Protein AF-A0A7V3GSY6-F1 (afdb_monomer)

pLDDT: mean 93.5, std 8.83, range [27.16, 98.56]

Solvent-accessible surface area (backbone atoms only — not comparable to full-atom values): 16996 Å² total; per-residue (Å²): 140,89,82,83,78,54,96,84,63,78,72,45,65,52,69,49,66,47,76,59,86,98,41,80,46,76,48,73,52,71,30,71,40,87,76,44,38,68,70,45,49,62,54,52,39,52,60,55,63,78,46,86,52,38,80,38,76,49,22,81,85,45,56,47,62,50,50,44,50,53,26,54,80,64,77,36,78,59,61,80,59,68,55,61,50,47,48,43,63,62,47,41,57,39,43,24,88,73,60,70,57,74,49,69,72,54,42,34,45,75,72,66,71,46,79,82,61,95,60,58,62,65,74,86,49,45,64,60,52,50,56,31,38,50,72,71,74,40,56,71,70,59,49,51,25,48,50,48,39,52,47,52,60,47,62,54,45,57,60,52,50,47,54,53,50,33,38,75,69,64,75,38,86,67,59,72,78,31,25,52,34,46,13,51,52,27,47,75,69,66,39,53,69,61,12,50,53,25,36,54,57,24,67,78,41,96,55,63,69,70,57,42,45,49,47,37,52,54,46,21,51,50,31,43,74,70,68,40,47,72,66,16,44,54,34,27,53,52,39,37,66,76,36,62,82,50,41,63,34,26,54,50,44,16,49,42,25,46,73,72,72,61,37,55,66,61,15,43,50,29,36,55,51,30,42,63,40,41,70,72,48,85,54,66,68,64,28,52,57,51,41,54,57,38,51,55,49,43,58,56,55,75,74,106

Sequence (304 aa):
SGLAGGAGTIVFLTGVGVFEGDSYVVRQYFARNPAEERAYLPDLARFLLEREGLVTFNGRSFDWPLLRTRFILTGVAPPDPEPHLDLLIPARRLWRPRLGACNFGNLEQRILDHQRSGLDIPSWLIPSLWFRFARGEGSVREMEAVLYHNQEDIVSMAPLAHVLAATLAGVHDPHPHDWLALARIYARAGQLDRAESAYRRALDHPLPPALRAQAMRELAALLKRADRRDEAAVWWQALAKLLPADIEALVELAKYYEWHVKDVEKARAMTGEAIRRAQAWRNPVERTRALEALEHRLARLRRK

Radius of gyration: 27.74 Å; Cα contacts (8 Å, |Δi|>4): 345; chains: 1; bounding box: 69×37×70 Å

Nearest PDB structures (foldseek):
  2dba-assembly1_A  TM=6.580E-01  e=5.233E-03  Homo sapiens
  6voa-assembly1_F  TM=5.168E-01  e=1.223E-02  Bos taurus
  7qds-assembly1_B  TM=3.977E-01  e=6.994E-02  Homo sapiens
  3u4t-assembly2_B  TM=3.523E-01  e=6.994E-02  Cytophaga hutchinsonii ATCC 33406
  7qdz-assembly1_B  TM=3.944E-01  e=1.046E-01  Homo sapiens

Secondary structure (DSSP, 8-state):
--SSSSTT----EEEEEEEETTEEEEEEEE-SSGGGHHHHHHHHHHHHHTSS-EEESSTTTTHHHHHHHHHHHTTPPPPP--SEEESHHHHHHHHHHHHS---HHHHHHHHS-----TT---TTTHHHHHHHHHTT-S-HHHHHHHHHHHHHHHHHHHHHHHHHHHHHHTSSPPPGGGHHHHHHHHHHTT-HHHHHHHHHHHHHS---HHHHHHHHHHHHHHHHHTT-HHHHHHHHHHHHHH-TT--HHHHHHHHHIIIII--HHHHHHHHHHHHHHHHT-S-HHHHHHHHHHHHHHHHHHTT-

Foldseek 3Di:
DPPADDLPDADQWDWAWDDDDPDIDIDIRGHLARVCSLVCLQVVQVVQQVDPAEEEACCVPHVVSVSCSSCVVSVHHHDDRPPYHHLNVLCCLQPCQPQVDDDPVSCCCPPVVDDQDPLEDDPVCLVVQSVCSNVVNHDPSSVVSSVSNNVCNNVSRVVSVVSSVCCLVVVDDDDLCRLLSSLVVCVVVVVLVSNLVSLVSNLVDDDDLVSNLVSLVVNLVSCVVVVVNVVSLVSLVVSCVSDVLDLVSLCSNLCCCVPPVVNLVSSLVSLVSSLVSLVPDPDPVSSVVSNVVSVVVNVVSVVD

Mean predicted aligned error: 5.37 Å

Structure (mmCIF, N/CA/C/O backbone):
data_AF-A0A7V3GSY6-F1
#
_entry.id   AF-A0A7V3GSY6-F1
#
loop_
_atom_site.group_PDB
_atom_site.id
_atom_site.type_symbol
_atom_site.label_atom_id
_atom_site.label_alt_id
_atom_site.label_comp_id
_atom_site.label_asym_id
_atom_site.label_entity_id
_atom_site.label_seq_id
_atom_site.pdbx_PDB_ins_code
_atom_site.Cartn_x
_atom_site.Cartn_y
_atom_site.Cartn_z
_atom_site.occupancy
_atom_site.B_iso_or_equiv
_atom_site.auth_seq_id
_atom_site.auth_comp_id
_atom_site.auth_asym_id
_atom_site.auth_atom_id
_atom_site.pdbx_PDB_model_num
ATOM 1 N N . SER A 1 1 ? 17.382 14.411 -3.059 1.00 40.31 1 SER A N 1
ATOM 2 C CA . SER A 1 1 ? 17.166 14.031 -4.471 1.00 40.31 1 SER A CA 1
ATOM 3 C C . SER A 1 1 ? 16.621 15.233 -5.233 1.00 40.31 1 SER A C 1
ATOM 5 O O . SER A 1 1 ? 15.416 15.404 -5.316 1.00 40.31 1 SER A O 1
ATOM 7 N N . GLY A 1 2 ? 17.502 16.119 -5.708 1.00 27.16 2 GLY A N 1
ATOM 8 C CA . GLY A 1 2 ? 17.124 17.370 -6.392 1.00 27.16 2 GLY A CA 1
ATOM 9 C C . GLY A 1 2 ? 17.766 17.541 -7.773 1.00 27.16 2 GLY A C 1
ATOM 10 O O . GLY A 1 2 ? 17.823 18.653 -8.274 1.00 27.16 2 GLY A O 1
ATOM 11 N N . LEU A 1 3 ? 18.288 16.460 -8.363 1.00 35.91 3 LEU A N 1
ATOM 12 C CA . LEU A 1 3 ? 19.012 16.483 -9.645 1.00 35.91 3 LEU A CA 1
ATOM 13 C C . LEU A 1 3 ? 18.311 15.702 -10.771 1.00 35.91 3 LEU A C 1
ATOM 15 O O . LEU A 1 3 ? 18.802 15.685 -11.893 1.00 35.91 3 LEU A O 1
ATOM 19 N N . ALA A 1 4 ? 17.164 15.074 -10.500 1.00 44.22 4 ALA A N 1
ATOM 20 C CA . ALA A 1 4 ? 16.371 14.373 -11.508 1.00 44.22 4 ALA A CA 1
ATOM 21 C C . ALA A 1 4 ? 15.101 15.189 -11.774 1.00 44.22 4 ALA A C 1
ATOM 23 O O . ALA A 1 4 ? 14.240 15.256 -10.900 1.00 44.22 4 ALA A O 1
ATOM 24 N N . GLY A 1 5 ? 15.004 15.851 -12.931 1.00 42.62 5 GLY A N 1
ATOM 25 C CA . GLY A 1 5 ? 13.779 16.563 -13.327 1.00 42.62 5 GLY A CA 1
ATOM 26 C C . GLY A 1 5 ? 13.962 17.922 -14.006 1.00 42.62 5 GLY A C 1
ATOM 27 O O . GLY A 1 5 ? 12.970 18.564 -14.332 1.00 42.62 5 GLY A O 1
ATOM 28 N N . GLY A 1 6 ? 15.195 18.385 -14.232 1.00 47.28 6 GLY A N 1
ATOM 29 C CA . GLY A 1 6 ? 15.430 19.580 -15.048 1.00 47.28 6 GLY A CA 1
ATOM 30 C C . GLY A 1 6 ? 15.286 19.291 -16.547 1.00 47.28 6 GLY A C 1
ATOM 31 O O . GLY A 1 6 ? 15.427 18.150 -16.979 1.00 47.28 6 GLY A O 1
ATOM 32 N N . ALA A 1 7 ? 15.105 20.333 -17.368 1.00 50.50 7 ALA A N 1
ATOM 33 C CA . ALA A 1 7 ? 15.046 20.231 -18.837 1.00 50.50 7 ALA A CA 1
ATOM 34 C C . ALA A 1 7 ? 16.288 19.560 -19.483 1.00 50.50 7 ALA A C 1
ATOM 36 O O . ALA A 1 7 ? 16.233 19.135 -20.637 1.00 50.50 7 ALA A O 1
ATOM 37 N N . GLY A 1 8 ? 17.392 19.438 -18.733 1.00 62.34 8 GLY A N 1
ATOM 38 C CA . GLY A 1 8 ? 18.618 18.736 -19.125 1.00 62.34 8 GLY A CA 1
ATOM 39 C C . GLY A 1 8 ? 18.688 17.247 -18.751 1.00 62.34 8 GLY A C 1
ATOM 40 O O . GLY A 1 8 ? 19.691 16.611 -19.060 1.00 62.34 8 GLY A O 1
ATOM 41 N N . THR A 1 9 ? 17.678 16.671 -18.085 1.00 79.50 9 THR A N 1
ATOM 42 C CA . THR A 1 9 ? 17.635 15.224 -17.815 1.00 79.50 9 THR A CA 1
ATOM 43 C C . THR A 1 9 ? 17.283 14.468 -19.100 1.00 79.50 9 THR A C 1
ATOM 45 O O . THR A 1 9 ? 16.285 14.779 -19.753 1.00 79.50 9 THR A O 1
ATOM 48 N N . ILE A 1 10 ? 18.109 13.479 -19.447 1.00 85.81 10 ILE A N 1
ATOM 49 C CA . ILE A 1 10 ? 17.928 12.600 -20.604 1.00 85.81 10 ILE A CA 1
ATOM 50 C C . ILE A 1 10 ? 17.395 11.231 -20.181 1.00 85.81 10 ILE A C 1
ATOM 52 O O . ILE A 1 10 ? 17.788 10.712 -19.135 1.00 85.81 10 ILE A O 1
ATOM 56 N N . VAL A 1 11 ? 16.550 10.632 -21.018 1.00 92.00 11 VAL A N 1
ATOM 57 C CA . VAL A 1 11 ? 16.170 9.223 -20.921 1.00 92.00 11 VAL A CA 1
ATOM 58 C C . VAL A 1 11 ? 17.024 8.434 -21.910 1.00 92.00 11 VAL A C 1
ATOM 60 O O . VAL A 1 11 ? 16.773 8.417 -23.112 1.00 92.00 11 VAL A O 1
ATOM 63 N N . PHE A 1 12 ? 18.086 7.801 -21.422 1.00 93.69 12 PHE A N 1
ATOM 64 C CA . PHE A 1 12 ? 18.985 7.020 -22.278 1.00 93.69 12 PHE A CA 1
ATOM 65 C C . PHE A 1 12 ? 18.564 5.555 -22.429 1.00 93.69 12 PHE A C 1
ATOM 67 O O . PHE A 1 12 ? 19.059 4.868 -23.316 1.00 93.69 12 PHE A O 1
ATOM 74 N N . LEU A 1 13 ? 17.679 5.069 -21.562 1.00 96.19 13 LEU A N 1
ATOM 75 C CA . LEU A 1 13 ? 17.147 3.717 -21.607 1.00 96.19 13 LEU A CA 1
ATOM 76 C C . LEU A 1 13 ? 15.680 3.762 -21.200 1.00 96.19 13 LEU A C 1
ATOM 78 O O . LEU A 1 13 ? 15.361 4.168 -20.085 1.00 96.19 13 LEU A O 1
ATOM 82 N N . THR A 1 14 ? 14.803 3.336 -22.102 1.00 96.75 14 THR A N 1
ATOM 83 C CA . THR A 1 14 ? 13.408 3.036 -21.780 1.00 96.75 14 THR A CA 1
ATOM 84 C C . THR A 1 14 ? 13.157 1.586 -22.119 1.00 96.75 14 THR A C 1
ATOM 86 O O . THR A 1 14 ? 13.329 1.197 -23.270 1.00 96.75 14 THR A O 1
ATOM 89 N N . GLY A 1 15 ? 12.733 0.790 -21.149 1.00 97.06 15 GLY A N 1
ATOM 90 C CA . GLY A 1 15 ? 12.284 -0.563 -21.428 1.00 97.06 15 GLY A CA 1
ATOM 91 C C . GLY A 1 15 ? 10.784 -0.704 -21.207 1.00 97.06 15 GLY A C 1
ATOM 92 O O . GLY A 1 15 ? 10.216 -0.080 -20.311 1.00 97.06 15 GLY A O 1
ATOM 93 N N . VAL A 1 16 ? 10.149 -1.515 -22.043 1.00 97.19 16 VAL A N 1
ATOM 94 C CA . VAL A 1 16 ? 8.723 -1.844 -21.983 1.00 97.19 16 VAL A CA 1
ATOM 95 C C . VAL A 1 16 ? 8.546 -3.351 -22.098 1.00 97.19 16 VAL A C 1
ATOM 97 O O . VAL A 1 16 ? 9.307 -4.013 -22.801 1.00 97.19 16 VAL A O 1
ATOM 100 N N . GLY A 1 17 ? 7.547 -3.890 -21.406 1.00 96.88 17 GLY A N 1
ATOM 101 C CA . GLY A 1 17 ? 7.175 -5.299 -21.471 1.00 96.88 17 GLY A CA 1
ATOM 102 C C . GLY A 1 17 ? 5.743 -5.453 -21.966 1.00 96.88 17 GLY A C 1
ATOM 103 O O . GLY A 1 17 ? 4.875 -4.663 -21.593 1.00 96.88 17 GLY A O 1
ATOM 104 N N . VAL A 1 18 ? 5.497 -6.442 -22.820 1.00 96.44 18 VAL A N 1
ATOM 105 C CA . VAL A 1 18 ? 4.170 -6.731 -23.375 1.00 96.44 18 VAL A CA 1
ATOM 106 C C . VAL A 1 18 ? 3.994 -8.230 -23.582 1.00 96.44 18 VAL A C 1
ATOM 108 O O . VAL A 1 18 ? 4.947 -8.935 -23.903 1.00 96.44 18 VAL A O 1
ATOM 111 N N . PHE A 1 19 ? 2.773 -8.722 -23.397 1.00 94.50 19 PHE A N 1
ATOM 112 C CA . PHE A 1 19 ? 2.416 -10.077 -23.802 1.00 94.50 19 PHE A CA 1
ATOM 113 C C . PHE A 1 19 ? 2.091 -10.093 -25.300 1.00 94.50 19 PHE A C 1
ATOM 115 O O . PHE A 1 19 ? 1.172 -9.408 -25.745 1.00 94.50 19 PHE A O 1
ATOM 122 N N . GLU A 1 20 ? 2.847 -10.872 -26.068 1.00 93.62 20 GLU A N 1
ATOM 123 C CA . GLU A 1 20 ? 2.620 -11.138 -27.489 1.00 93.62 20 GLU A CA 1
ATOM 124 C C . GLU A 1 20 ? 2.359 -12.645 -27.648 1.00 93.62 20 GLU A C 1
ATOM 126 O O . GLU A 1 20 ? 3.276 -13.466 -27.580 1.00 93.62 20 GLU A O 1
ATOM 131 N N . GLY A 1 21 ? 1.083 -13.022 -27.801 1.00 91.38 21 GLY A N 1
ATOM 132 C CA . GLY A 1 21 ? 0.664 -14.427 -27.746 1.00 91.38 21 GLY A CA 1
ATOM 133 C C . GLY A 1 21 ? 0.996 -15.052 -26.388 1.00 91.38 21 GLY A C 1
ATOM 134 O O . GLY A 1 21 ? 0.644 -14.497 -25.349 1.00 91.38 21 GLY A O 1
ATOM 135 N N . ASP A 1 22 ? 1.717 -16.174 -26.405 1.00 93.38 22 ASP A N 1
ATOM 136 C CA . ASP A 1 22 ? 2.129 -16.907 -25.197 1.00 93.38 22 ASP A CA 1
ATOM 137 C C . ASP A 1 22 ? 3.484 -16.438 -24.627 1.00 93.38 22 ASP A C 1
ATOM 139 O O . ASP A 1 22 ? 4.023 -17.050 -23.705 1.00 93.38 22 ASP A O 1
ATOM 143 N N . SER A 1 23 ? 4.076 -15.376 -25.184 1.00 95.00 23 SER A N 1
ATOM 144 C CA . SER A 1 23 ? 5.394 -14.869 -24.781 1.00 95.00 23 SER A CA 1
ATOM 145 C C . SER A 1 23 ? 5.310 -13.486 -24.146 1.00 95.00 23 SER A C 1
ATOM 147 O O . SER A 1 23 ? 4.548 -12.627 -24.584 1.00 95.00 23 SER A O 1
ATOM 149 N N . TYR A 1 24 ? 6.145 -13.244 -23.133 1.00 95.94 24 TYR A N 1
ATOM 150 C CA . TYR A 1 24 ? 6.376 -11.904 -22.597 1.00 95.94 24 TYR A CA 1
ATOM 151 C C . TYR A 1 24 ? 7.617 -11.300 -23.257 1.00 95.94 24 TYR A C 1
ATOM 153 O O . TYR A 1 24 ? 8.733 -11.787 -23.070 1.00 95.94 24 TYR A O 1
ATOM 161 N N . VAL A 1 25 ? 7.416 -10.253 -24.051 1.00 96.75 25 VAL A N 1
ATOM 162 C CA . VAL A 1 25 ? 8.456 -9.599 -24.846 1.00 96.75 25 VAL A CA 1
ATOM 163 C C . VAL A 1 25 ? 8.885 -8.314 -24.156 1.00 96.75 25 VAL A C 1
ATOM 165 O O . VAL A 1 25 ? 8.073 -7.418 -23.923 1.00 96.75 25 VAL A O 1
ATOM 168 N N . VAL A 1 26 ? 10.182 -8.208 -23.865 1.00 97.88 26 VAL A N 1
ATOM 169 C CA . VAL A 1 26 ? 10.807 -6.977 -23.371 1.00 97.88 26 VAL A CA 1
ATOM 170 C C . VAL A 1 26 ? 11.473 -6.255 -24.538 1.00 97.88 26 VAL A C 1
ATOM 172 O O . VAL A 1 26 ? 12.299 -6.830 -25.244 1.00 97.88 26 VAL A O 1
ATOM 175 N N . ARG A 1 27 ? 11.130 -4.981 -24.736 1.00 97.00 27 ARG A N 1
ATOM 176 C CA . ARG A 1 27 ? 11.768 -4.095 -25.717 1.00 97.00 27 ARG A CA 1
ATOM 177 C C . ARG A 1 27 ? 12.521 -3.002 -24.978 1.00 97.00 27 ARG A C 1
ATOM 179 O O . ARG A 1 27 ? 11.931 -2.309 -24.154 1.00 97.00 27 ARG A O 1
ATOM 186 N N . GLN A 1 28 ? 13.804 -2.839 -25.282 1.00 97.38 28 GLN A N 1
ATOM 187 C CA . GLN A 1 28 ? 14.669 -1.839 -24.659 1.00 97.38 28 GLN A CA 1
ATOM 188 C C . GLN A 1 28 ? 15.131 -0.823 -25.701 1.00 97.38 28 GLN A C 1
ATOM 190 O O . GLN A 1 28 ? 15.885 -1.141 -26.618 1.00 97.38 28 GLN A O 1
ATOM 195 N N . TYR A 1 29 ? 14.681 0.415 -25.545 1.00 96.50 29 TYR A N 1
ATOM 196 C CA . TYR A 1 29 ? 15.104 1.559 -26.337 1.00 96.50 29 TYR A CA 1
ATOM 197 C C . TYR A 1 29 ? 16.314 2.202 -25.668 1.00 96.50 29 TYR A C 1
ATOM 199 O O . TYR A 1 29 ? 16.177 2.901 -24.663 1.00 96.50 29 TYR A O 1
ATOM 207 N N . PHE A 1 30 ? 17.500 1.934 -26.211 1.00 95.50 30 PHE A N 1
ATOM 208 C CA . PHE A 1 30 ? 18.771 2.397 -25.666 1.00 95.50 30 PHE A CA 1
ATOM 209 C C . PHE A 1 30 ? 19.418 3.444 -26.578 1.00 95.50 30 PHE A C 1
ATOM 211 O O . PHE A 1 30 ? 19.690 3.179 -27.747 1.00 95.50 30 PHE A O 1
ATOM 218 N N . ALA A 1 31 ? 19.697 4.624 -26.031 1.00 93.69 31 ALA A N 1
ATOM 219 C CA . ALA A 1 31 ? 20.458 5.679 -26.684 1.00 93.69 31 ALA A CA 1
ATOM 220 C C . ALA A 1 31 ? 21.921 5.620 -26.230 1.00 93.69 31 ALA A C 1
ATOM 222 O O . ALA A 1 31 ? 22.232 5.770 -25.047 1.00 93.69 31 ALA A O 1
ATOM 223 N N . ARG A 1 32 ? 22.845 5.451 -27.177 1.00 91.56 32 ARG A N 1
ATOM 224 C CA . ARG A 1 32 ? 24.290 5.353 -26.898 1.00 91.56 32 ARG A CA 1
ATOM 225 C C . ARG A 1 32 ? 24.916 6.710 -26.598 1.00 91.56 32 ARG A C 1
ATOM 227 O O . ARG A 1 32 ? 25.970 6.790 -25.978 1.00 91.56 32 ARG A O 1
ATOM 234 N N . ASN A 1 33 ? 24.272 7.778 -27.053 1.00 89.81 33 ASN A N 1
ATOM 235 C CA . ASN A 1 33 ? 24.656 9.159 -26.807 1.00 89.81 33 ASN A CA 1
ATOM 236 C C . ASN A 1 33 ? 23.400 10.046 -26.733 1.00 89.81 33 ASN A C 1
ATOM 238 O O . ASN A 1 33 ? 22.323 9.618 -27.160 1.00 89.81 33 ASN A O 1
ATOM 242 N N . PRO A 1 34 ? 23.516 11.293 -26.237 1.00 87.19 34 PRO A N 1
ATOM 243 C CA . PRO A 1 34 ? 22.355 12.150 -26.058 1.00 87.19 34 PRO A CA 1
ATOM 244 C C . PRO A 1 34 ? 21.512 12.452 -27.301 1.00 87.19 34 PRO A C 1
ATOM 246 O O . PRO A 1 34 ? 20.318 12.717 -27.177 1.00 87.19 34 PRO A O 1
ATOM 249 N N . ALA A 1 35 ? 22.108 12.431 -28.494 1.00 86.56 35 ALA A N 1
ATOM 250 C CA . ALA A 1 35 ? 21.396 12.756 -29.726 1.00 86.56 35 ALA A CA 1
ATOM 251 C C . ALA A 1 35 ? 20.445 11.632 -30.172 1.00 86.56 35 ALA A C 1
ATOM 253 O O . ALA A 1 35 ? 19.450 11.904 -30.844 1.00 86.56 35 ALA A O 1
ATOM 254 N N . GLU A 1 36 ? 20.718 10.387 -29.771 1.00 90.19 36 GLU A N 1
ATOM 255 C CA . GLU A 1 36 ? 19.940 9.207 -30.172 1.00 90.19 36 GLU A CA 1
ATOM 256 C C . GLU A 1 36 ? 18.582 9.093 -29.468 1.00 90.19 36 GLU A C 1
ATOM 258 O O . GLU A 1 36 ? 17.711 8.374 -29.949 1.00 90.19 36 GLU A O 1
ATOM 263 N N . GLU A 1 37 ? 18.342 9.836 -28.384 1.00 87.06 37 GLU A N 1
ATOM 264 C CA . GLU A 1 37 ? 17.034 9.846 -27.713 1.00 87.06 37 GLU A CA 1
ATOM 265 C C . GLU A 1 37 ? 15.908 10.272 -28.674 1.00 87.06 37 GLU A C 1
ATOM 267 O O . GLU A 1 37 ? 14.833 9.676 -28.702 1.00 87.06 37 GLU A O 1
ATOM 272 N N . ARG A 1 38 ? 16.184 11.247 -29.551 1.00 87.25 38 ARG A N 1
ATOM 273 C CA . ARG A 1 38 ? 15.235 11.705 -30.580 1.00 87.25 38 ARG A CA 1
ATOM 274 C C . ARG A 1 38 ? 14.867 10.621 -31.590 1.00 87.25 38 ARG A C 1
ATOM 276 O O . ARG A 1 38 ? 13.817 10.727 -32.216 1.00 87.25 38 ARG A O 1
ATOM 283 N N . ALA A 1 39 ? 15.722 9.614 -31.769 1.00 88.88 39 ALA A N 1
ATOM 284 C CA . ALA A 1 39 ? 15.506 8.569 -32.758 1.00 88.88 39 ALA A CA 1
ATOM 285 C C . ALA A 1 39 ? 14.463 7.544 -32.292 1.00 88.88 39 ALA A C 1
ATOM 287 O O . ALA A 1 39 ? 13.665 7.090 -33.107 1.00 88.88 39 ALA A O 1
ATOM 288 N N . TYR A 1 40 ? 14.440 7.199 -30.999 1.00 92.94 40 TYR A N 1
ATOM 289 C CA . TYR A 1 40 ? 13.569 6.128 -30.508 1.00 92.94 40 TYR A CA 1
ATOM 290 C C . TYR A 1 40 ? 12.224 6.618 -29.955 1.00 92.94 40 TYR A C 1
ATOM 292 O O . TYR A 1 40 ? 11.262 5.853 -29.940 1.00 92.94 40 TYR A O 1
ATOM 300 N N . LEU A 1 41 ? 12.114 7.877 -29.510 1.00 93.81 41 LEU A N 1
ATOM 301 C CA . LEU A 1 41 ? 10.872 8.395 -28.918 1.00 93.81 41 LEU A CA 1
ATOM 302 C C . LEU A 1 41 ? 9.644 8.302 -29.848 1.00 93.81 41 LEU A C 1
ATOM 304 O O . LEU A 1 41 ? 8.583 7.923 -29.353 1.00 93.81 41 LEU A O 1
ATOM 308 N N . PRO A 1 42 ? 9.729 8.573 -31.168 1.00 94.38 42 PRO A N 1
ATOM 309 C CA . PRO A 1 42 ? 8.589 8.365 -32.063 1.00 94.38 42 PRO A CA 1
ATOM 310 C C . PRO A 1 42 ? 8.111 6.907 -32.104 1.00 94.38 42 PRO A C 1
ATOM 312 O O . PRO A 1 42 ? 6.909 6.655 -32.189 1.00 94.38 42 PRO A O 1
ATOM 315 N N . ASP A 1 43 ? 9.040 5.951 -32.030 1.00 95.00 43 ASP A N 1
ATOM 316 C CA . ASP A 1 43 ? 8.714 4.525 -32.035 1.00 95.00 43 ASP A CA 1
ATOM 317 C C . ASP A 1 43 ? 8.106 4.078 -30.702 1.00 95.00 43 ASP A C 1
ATOM 319 O O . ASP A 1 43 ? 7.059 3.436 -30.689 1.00 95.00 43 ASP A O 1
ATOM 323 N N . LEU A 1 44 ? 8.674 4.531 -29.579 1.00 96.19 44 LEU A N 1
ATOM 324 C CA . LEU A 1 44 ? 8.096 4.317 -28.252 1.00 96.19 44 LEU A CA 1
ATOM 325 C C . LEU A 1 44 ? 6.674 4.893 -28.154 1.00 96.19 44 LEU A C 1
ATOM 327 O O . LEU A 1 44 ? 5.784 4.233 -27.626 1.00 96.19 44 LEU A O 1
ATOM 331 N N . ALA A 1 45 ? 6.439 6.105 -28.665 1.00 95.75 45 ALA A N 1
ATOM 332 C CA . ALA A 1 45 ? 5.112 6.717 -28.644 1.00 95.75 45 ALA A CA 1
ATOM 333 C C . ALA A 1 45 ? 4.095 5.892 -29.445 1.00 95.75 45 ALA A C 1
ATOM 335 O O . ALA A 1 45 ? 3.003 5.628 -28.945 1.00 95.75 45 ALA A O 1
ATOM 336 N N . ARG A 1 46 ? 4.466 5.426 -30.647 1.00 95.12 46 ARG A N 1
ATOM 337 C CA . ARG A 1 46 ? 3.625 4.522 -31.447 1.00 95.12 46 ARG A CA 1
ATOM 338 C C . ARG A 1 46 ? 3.352 3.220 -30.702 1.00 95.12 46 ARG A C 1
ATOM 340 O O . ARG A 1 46 ? 2.200 2.818 -30.600 1.00 95.12 46 ARG A O 1
ATOM 347 N N . PHE A 1 47 ? 4.392 2.612 -30.134 1.00 95.62 47 PHE A N 1
ATOM 348 C CA . PHE A 1 47 ? 4.265 1.382 -29.362 1.00 95.62 47 PHE A CA 1
ATOM 349 C C . PHE A 1 47 ? 3.262 1.532 -28.217 1.00 95.62 47 PHE A C 1
ATOM 351 O O . PHE A 1 47 ? 2.466 0.625 -28.014 1.00 95.62 47 PHE A O 1
ATOM 358 N N . LEU A 1 48 ? 3.289 2.651 -27.484 1.00 95.69 48 LEU A N 1
ATOM 359 C CA . LEU A 1 48 ? 2.374 2.913 -26.369 1.00 95.69 48 LEU A CA 1
ATOM 360 C C . LEU A 1 48 ? 0.934 3.192 -26.833 1.00 95.69 48 LEU A C 1
ATOM 362 O O . LEU A 1 48 ? 0.004 2.737 -26.177 1.00 95.69 48 LEU A O 1
ATOM 366 N N . LEU A 1 49 ? 0.742 3.892 -27.959 1.00 94.44 49 LEU A N 1
ATOM 367 C CA . LEU A 1 49 ? -0.590 4.190 -28.519 1.00 94.44 49 LEU A CA 1
ATOM 368 C C . LEU A 1 49 ? -1.371 2.938 -28.939 1.00 94.44 49 LEU A C 1
ATOM 370 O O . LEU A 1 49 ? -2.596 2.958 -28.977 1.00 94.44 49 LEU A O 1
ATOM 374 N N . GLU A 1 50 ? -0.674 1.855 -29.270 1.00 93.62 50 GLU A N 1
ATOM 375 C CA . GLU A 1 50 ? -1.281 0.581 -29.665 1.00 93.62 50 GLU A CA 1
ATOM 376 C C . GLU A 1 50 ? -1.657 -0.311 -28.466 1.00 93.62 50 GLU A C 1
ATOM 378 O O . GLU A 1 50 ? -1.955 -1.496 -28.650 1.00 93.62 50 GLU A O 1
ATOM 383 N N . ARG A 1 51 ? -1.573 0.196 -27.229 1.00 94.12 51 ARG A N 1
ATOM 384 C CA . ARG A 1 51 ? -1.832 -0.578 -26.006 1.00 94.12 51 ARG A CA 1
ATOM 385 C C . ARG A 1 51 ? -3.021 -0.014 -25.250 1.00 94.12 51 ARG A C 1
ATOM 387 O O . ARG A 1 51 ? -3.280 1.181 -25.251 1.00 94.12 51 ARG A O 1
ATOM 394 N N . GLU A 1 52 ? -3.718 -0.909 -24.564 1.00 92.19 52 GLU A N 1
ATOM 395 C CA . GLU A 1 52 ? -4.941 -0.585 -23.826 1.00 92.19 52 GLU A CA 1
ATOM 396 C C . GLU A 1 52 ? -4.683 0.041 -22.456 1.00 92.19 52 GLU A C 1
ATOM 398 O O . GLU A 1 52 ? -5.628 0.438 -21.788 1.00 92.19 52 GLU A O 1
ATOM 403 N N . GLY A 1 53 ? -3.435 0.082 -21.993 1.00 93.62 53 GLY A N 1
ATOM 404 C CA . GLY A 1 53 ? -3.105 0.624 -20.685 1.00 93.62 53 GLY A CA 1
ATOM 405 C C . GLY A 1 53 ? -1.636 0.472 -20.333 1.00 93.62 53 GLY A C 1
ATOM 406 O O . GLY A 1 53 ? -0.875 -0.242 -20.990 1.00 93.62 53 GLY A O 1
ATOM 407 N N . LEU A 1 54 ? -1.248 1.150 -19.260 1.00 95.94 54 LEU A N 1
ATOM 408 C CA . LEU A 1 54 ? 0.125 1.222 -18.788 1.00 95.94 54 LEU A CA 1
ATOM 409 C C . LEU A 1 54 ? 0.236 0.650 -17.372 1.00 95.94 54 LEU A C 1
ATOM 411 O O . LEU A 1 54 ? -0.503 1.045 -16.472 1.00 95.94 54 LEU A O 1
ATOM 415 N N . VAL A 1 55 ? 1.202 -0.240 -17.145 1.00 96.88 55 VAL A N 1
ATOM 416 C CA . VAL A 1 55 ? 1.570 -0.719 -15.804 1.00 96.88 55 VAL A CA 1
ATOM 417 C C . VAL A 1 55 ? 2.967 -0.212 -15.473 1.00 96.88 55 VAL A C 1
ATOM 419 O O . VAL A 1 55 ? 3.882 -0.337 -16.280 1.00 96.88 55 VAL A O 1
ATOM 422 N N . THR A 1 56 ? 3.141 0.375 -14.290 1.00 97.38 56 THR A N 1
ATOM 423 C CA . THR A 1 56 ? 4.452 0.871 -13.830 1.00 97.38 56 THR A CA 1
ATOM 424 C C . THR A 1 56 ? 4.634 0.649 -12.338 1.00 97.38 56 THR A C 1
ATOM 426 O O . THR A 1 56 ? 3.660 0.447 -11.609 1.00 97.38 56 THR A O 1
ATOM 429 N N . PHE A 1 57 ? 5.863 0.809 -11.859 1.00 97.12 57 PHE A N 1
ATOM 430 C CA . PHE A 1 57 ? 6.163 0.927 -10.441 1.00 97.12 57 PHE A CA 1
ATOM 431 C C . PHE A 1 57 ? 6.671 2.340 -10.129 1.00 97.12 57 PHE A C 1
ATOM 433 O O . PHE A 1 57 ? 7.813 2.657 -10.432 1.00 97.12 57 PHE A O 1
ATOM 440 N N . ASN A 1 58 ? 5.839 3.184 -9.504 1.00 96.25 58 ASN A N 1
ATOM 441 C CA . ASN A 1 58 ? 6.104 4.612 -9.254 1.00 96.25 58 ASN A CA 1
ATOM 442 C C . ASN A 1 58 ? 6.125 5.506 -10.512 1.00 96.25 58 ASN A C 1
ATOM 444 O O . ASN A 1 58 ? 6.551 6.663 -10.445 1.00 96.25 58 ASN A O 1
ATOM 448 N N . GLY A 1 59 ? 5.644 5.007 -11.653 1.00 95.81 59 GLY A N 1
ATOM 449 C CA . GLY A 1 59 ? 5.722 5.718 -12.926 1.00 95.81 59 GLY A CA 1
ATOM 450 C C . GLY A 1 59 ? 4.838 6.956 -13.001 1.00 95.81 59 GLY A C 1
ATOM 451 O O . GLY A 1 59 ? 5.208 7.911 -13.681 1.00 95.81 59 GLY A O 1
ATOM 452 N N . ARG A 1 60 ? 3.717 7.021 -12.262 1.00 95.75 60 ARG A N 1
ATOM 453 C CA . ARG A 1 60 ? 2.845 8.216 -12.266 1.00 95.75 60 ARG A CA 1
ATOM 454 C C . ARG A 1 60 ? 3.557 9.459 -11.735 1.00 95.75 60 ARG A C 1
ATOM 456 O O . ARG A 1 60 ? 3.256 10.569 -12.163 1.00 95.75 60 ARG A O 1
ATOM 463 N N . SER A 1 61 ? 4.474 9.286 -10.785 1.00 94.12 61 SER A N 1
ATOM 464 C CA . SER A 1 61 ? 5.199 10.387 -10.138 1.00 94.12 61 SER A CA 1
ATOM 465 C C . SER A 1 61 ? 6.644 10.539 -10.611 1.00 94.12 61 SER A C 1
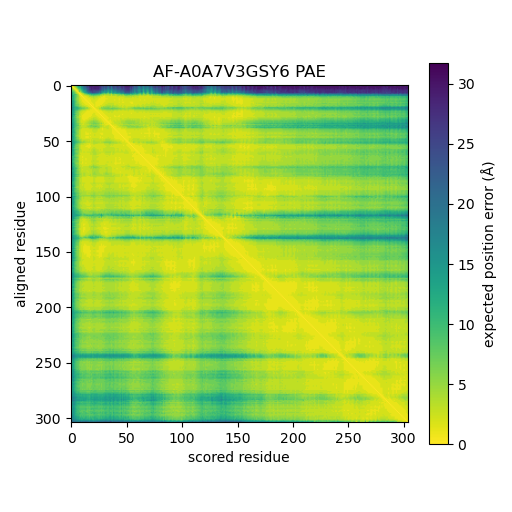ATOM 467 O O . SER A 1 61 ? 7.301 11.492 -10.195 1.00 94.12 61 SER A O 1
ATOM 469 N N . PHE A 1 62 ? 7.146 9.624 -11.445 1.00 92.44 62 PHE A N 1
ATOM 470 C CA . PHE A 1 62 ? 8.548 9.605 -11.855 1.00 92.44 62 PHE A CA 1
ATOM 471 C C . PHE A 1 62 ? 8.721 9.424 -13.368 1.00 92.44 62 PHE A C 1
ATOM 473 O O . PHE A 1 62 ? 8.957 10.412 -14.065 1.00 92.44 62 PHE A O 1
ATOM 480 N N . ASP A 1 63 ? 8.561 8.202 -13.882 1.00 94.25 63 ASP A N 1
ATOM 481 C CA . ASP A 1 63 ? 8.896 7.861 -15.272 1.00 94.25 63 ASP A CA 1
ATOM 482 C C . ASP A 1 63 ? 8.022 8.600 -16.290 1.00 94.25 63 ASP A C 1
ATOM 484 O O . ASP A 1 63 ? 8.524 9.183 -17.252 1.00 94.25 63 ASP A O 1
ATOM 488 N N . TRP A 1 64 ? 6.706 8.632 -16.062 1.00 95.94 64 TRP A N 1
ATOM 489 C CA . TRP A 1 64 ? 5.764 9.225 -17.005 1.00 95.94 64 TRP A CA 1
ATOM 490 C C . TRP A 1 64 ? 5.919 10.750 -17.145 1.00 95.94 64 TRP A C 1
ATOM 492 O O . TRP A 1 64 ? 6.016 11.226 -18.279 1.00 95.94 64 TRP A O 1
ATOM 502 N N . PRO A 1 65 ? 6.009 11.551 -16.058 1.00 95.12 65 PRO A N 1
ATOM 503 C CA . PRO A 1 65 ? 6.306 12.981 -16.171 1.00 95.12 65 PRO A CA 1
ATOM 504 C C . PRO A 1 65 ? 7.594 13.287 -16.951 1.00 95.12 65 PRO A C 1
ATOM 506 O O . PRO A 1 65 ? 7.631 14.243 -17.736 1.00 95.12 65 PRO A O 1
ATOM 509 N N . LEU A 1 66 ? 8.637 12.468 -16.764 1.00 94.19 66 LEU A N 1
ATOM 510 C CA . LEU A 1 66 ? 9.898 12.605 -17.486 1.00 94.19 66 LEU A CA 1
ATOM 511 C C . LEU A 1 66 ? 9.714 12.294 -18.978 1.00 94.19 66 LEU A C 1
ATOM 513 O O . LEU A 1 66 ? 10.008 13.156 -19.806 1.00 94.19 66 LEU A O 1
ATOM 517 N N . LEU A 1 67 ? 9.162 11.125 -19.324 1.00 94.81 67 LEU A N 1
ATOM 518 C CA . LEU A 1 67 ? 8.901 10.726 -20.714 1.00 94.81 67 LEU A CA 1
ATOM 519 C C . LEU A 1 67 ? 7.998 11.724 -21.443 1.00 94.81 67 LEU A C 1
ATOM 521 O O . LEU A 1 67 ? 8.316 12.139 -22.555 1.00 94.81 67 LEU A O 1
ATOM 525 N N . ARG A 1 68 ? 6.928 12.196 -20.794 1.00 95.38 68 ARG A N 1
ATOM 526 C CA . ARG A 1 68 ? 6.038 13.232 -21.339 1.00 95.38 68 ARG A CA 1
ATOM 527 C C . ARG A 1 68 ? 6.805 14.497 -21.713 1.00 95.38 68 ARG A C 1
ATOM 529 O O . ARG A 1 68 ? 6.586 15.053 -22.786 1.00 95.38 68 ARG A O 1
ATOM 536 N N . THR A 1 69 ? 7.721 14.935 -20.851 1.00 94.25 69 THR A N 1
ATOM 537 C CA . THR A 1 69 ? 8.582 16.091 -21.127 1.00 94.25 69 THR A CA 1
ATOM 538 C C . THR A 1 69 ? 9.504 15.818 -22.317 1.00 94.25 69 THR A C 1
ATOM 540 O O . THR A 1 69 ? 9.639 16.677 -23.188 1.00 94.25 69 THR A O 1
ATOM 543 N N . ARG A 1 70 ? 10.101 14.620 -22.405 1.00 92.94 70 ARG A N 1
ATOM 544 C CA . ARG A 1 70 ? 10.976 14.247 -23.530 1.00 92.94 70 ARG A CA 1
ATOM 545 C C . ARG A 1 70 ? 10.223 14.166 -24.860 1.00 92.94 70 ARG A C 1
ATOM 547 O O . ARG A 1 70 ? 10.727 14.683 -25.853 1.00 92.94 70 ARG A O 1
ATOM 554 N N . PHE A 1 71 ? 9.009 13.613 -24.890 1.00 94.94 71 PHE A N 1
ATOM 555 C CA . PHE A 1 71 ? 8.162 13.617 -26.089 1.00 94.94 71 PHE A CA 1
ATOM 556 C C . PHE A 1 71 ? 7.925 15.048 -26.592 1.00 94.94 71 PHE A C 1
ATOM 558 O O . PHE A 1 71 ? 8.245 15.361 -27.738 1.00 94.94 71 PHE A O 1
ATOM 565 N N . ILE A 1 72 ? 7.497 15.953 -25.705 1.00 93.62 72 ILE A N 1
ATOM 566 C CA . ILE A 1 72 ? 7.237 17.360 -26.052 1.00 93.62 72 ILE A CA 1
ATOM 567 C C . ILE A 1 72 ? 8.499 18.045 -26.601 1.00 93.62 72 ILE A C 1
ATOM 569 O O . ILE A 1 72 ? 8.448 18.681 -27.652 1.00 93.62 72 ILE A O 1
ATOM 573 N N . LEU A 1 73 ? 9.647 17.887 -25.932 1.00 91.44 73 LEU A N 1
ATOM 574 C CA . LEU A 1 73 ? 10.918 18.499 -26.352 1.00 91.44 73 LEU A CA 1
ATOM 575 C C . LEU A 1 73 ? 11.465 17.950 -27.679 1.00 91.44 73 LEU A C 1
ATOM 577 O O . LEU A 1 73 ? 12.349 18.563 -28.280 1.00 91.44 73 LEU A O 1
ATOM 581 N N . THR A 1 74 ? 10.968 16.799 -28.128 1.00 90.06 74 THR A N 1
ATOM 582 C CA . THR A 1 74 ? 11.365 16.159 -29.389 1.00 90.06 74 THR A CA 1
ATOM 583 C C . THR A 1 74 ? 10.305 16.276 -30.483 1.00 90.06 74 THR A C 1
ATOM 585 O O . THR A 1 74 ? 10.500 15.748 -31.573 1.00 90.06 74 THR A O 1
ATOM 588 N N . GLY A 1 75 ? 9.222 17.025 -30.235 1.00 92.25 75 GLY A N 1
ATOM 589 C CA . GLY A 1 75 ? 8.150 17.258 -31.206 1.00 92.25 75 GLY A CA 1
ATOM 590 C C . GLY A 1 75 ? 7.192 16.077 -31.376 1.00 92.25 75 GLY A C 1
ATOM 591 O O . GLY A 1 75 ? 6.416 16.055 -32.327 1.00 92.25 75 GLY A O 1
ATOM 592 N N . VAL A 1 76 ? 7.234 15.101 -30.468 1.00 94.31 76 VAL A N 1
ATOM 593 C CA . VAL A 1 76 ? 6.331 13.948 -30.447 1.00 94.31 76 VAL A CA 1
ATOM 594 C C . VAL A 1 76 ? 5.169 14.257 -29.506 1.00 94.31 76 VAL A C 1
ATOM 596 O O . VAL A 1 76 ? 5.375 14.663 -28.362 1.00 94.31 76 VAL A O 1
ATOM 599 N N . ALA A 1 77 ? 3.931 14.072 -29.968 1.00 94.94 77 ALA A N 1
ATOM 600 C CA . ALA A 1 77 ? 2.771 14.182 -29.090 1.00 94.94 77 ALA A CA 1
ATOM 601 C C . ALA A 1 77 ? 2.809 13.035 -28.059 1.00 94.94 77 ALA A C 1
ATOM 603 O O . ALA A 1 77 ? 2.864 11.872 -28.467 1.00 94.94 77 ALA A O 1
ATOM 604 N N . PRO A 1 78 ? 2.814 13.321 -26.744 1.00 94.81 78 PRO A N 1
ATOM 605 C CA . PRO A 1 78 ? 2.827 12.266 -25.742 1.00 94.81 78 PRO A CA 1
ATOM 606 C C . PRO A 1 78 ? 1.506 11.476 -25.796 1.00 94.81 78 PRO A C 1
ATOM 608 O O . PRO A 1 78 ? 0.447 12.110 -25.828 1.00 94.81 78 PRO A O 1
ATOM 611 N N . PRO A 1 79 ? 1.547 10.130 -25.779 1.00 94.62 79 PRO A N 1
ATOM 612 C CA . PRO A 1 79 ? 0.337 9.316 -25.693 1.00 94.62 79 PRO A CA 1
ATOM 613 C C . PRO A 1 79 ? -0.448 9.605 -24.407 1.00 94.62 79 PRO A C 1
ATOM 615 O O . PRO A 1 79 ? 0.120 10.080 -23.422 1.00 94.62 79 PRO A O 1
ATOM 618 N N . ASP A 1 80 ? -1.747 9.309 -24.399 1.00 93.69 80 ASP A N 1
ATOM 619 C CA . ASP A 1 80 ? -2.512 9.250 -23.150 1.00 93.69 80 ASP A CA 1
ATOM 620 C C . ASP A 1 80 ? -2.075 7.993 -22.377 1.00 93.69 80 ASP A C 1
ATOM 622 O O . ASP A 1 80 ? -2.114 6.904 -22.951 1.00 93.69 80 ASP A O 1
ATOM 626 N N . PRO A 1 81 ? -1.592 8.102 -21.124 1.00 93.38 81 PRO A N 1
ATOM 627 C CA . PRO A 1 81 ? -1.163 6.929 -20.373 1.00 93.38 81 PRO A CA 1
ATOM 628 C C . PRO A 1 81 ? -2.341 6.127 -19.805 1.00 93.38 81 PRO A C 1
ATOM 630 O O . PRO A 1 81 ? -2.116 5.045 -19.264 1.00 93.38 81 PRO A O 1
ATOM 633 N N . GLU A 1 82 ? -3.563 6.667 -19.818 1.00 95.56 82 GLU A N 1
ATOM 634 C CA . GLU A 1 82 ? -4.696 6.040 -19.146 1.00 95.56 82 GLU A CA 1
ATOM 635 C C . GLU A 1 82 ? -5.326 4.910 -19.979 1.00 95.56 82 GLU A C 1
ATOM 637 O O . GLU A 1 82 ? -5.474 5.051 -21.193 1.00 95.56 82 GLU A O 1
ATOM 642 N N . PRO A 1 83 ? -5.774 3.813 -19.335 1.00 96.25 83 PRO A N 1
ATOM 643 C CA . PRO A 1 83 ? -5.672 3.495 -17.908 1.00 96.25 83 PRO A CA 1
ATOM 644 C C . PRO A 1 83 ? -4.240 3.171 -17.447 1.00 96.25 83 PRO A C 1
ATOM 646 O O . PRO A 1 83 ? -3.575 2.282 -17.975 1.00 96.25 83 PRO A O 1
ATOM 649 N N . HIS A 1 84 ? -3.791 3.843 -16.379 1.00 96.38 84 HIS A N 1
ATOM 650 C CA . HIS A 1 84 ? -2.442 3.674 -15.826 1.00 96.38 84 HIS A CA 1
ATOM 651 C C . HIS A 1 84 ? -2.456 3.042 -14.425 1.00 96.38 84 HIS A C 1
ATOM 653 O O . HIS A 1 84 ? -2.740 3.697 -13.414 1.00 96.38 84 HIS A O 1
ATOM 659 N N . LEU A 1 85 ? -2.088 1.765 -14.332 1.00 96.06 85 LEU A N 1
ATOM 660 C CA . LEU A 1 85 ? -1.887 1.061 -13.068 1.00 96.06 85 LEU A CA 1
ATOM 661 C C . LEU A 1 85 ? -0.471 1.304 -12.522 1.00 96.06 85 LEU A C 1
ATOM 663 O O . LEU A 1 85 ? 0.507 0.693 -12.949 1.00 96.06 85 LEU A O 1
ATOM 667 N N . ASP A 1 86 ? -0.364 2.173 -11.519 1.00 97.31 86 ASP A N 1
ATOM 668 C CA . ASP A 1 86 ? 0.864 2.323 -10.735 1.00 97.31 86 ASP A CA 1
ATOM 669 C C . ASP A 1 86 ? 0.835 1.380 -9.526 1.00 97.31 86 ASP A C 1
ATOM 671 O O . ASP A 1 86 ? 0.039 1.555 -8.597 1.00 97.31 86 ASP A O 1
ATOM 675 N N . LEU A 1 87 ? 1.713 0.377 -9.539 1.00 97.75 87 LEU A N 1
ATOM 676 C CA . LEU A 1 87 ? 1.773 -0.688 -8.542 1.00 97.75 87 LEU A CA 1
ATOM 677 C C . LEU A 1 87 ? 2.267 -0.206 -7.174 1.00 97.75 87 LEU A C 1
ATOM 679 O O . LEU A 1 87 ? 1.980 -0.852 -6.165 1.00 97.75 87 LEU A O 1
ATOM 683 N N . LEU A 1 88 ? 2.970 0.928 -7.086 1.00 97.06 88 LEU A N 1
ATOM 684 C CA . LEU A 1 88 ? 3.623 1.345 -5.843 1.00 97.06 88 LEU A CA 1
ATOM 685 C C . LEU A 1 88 ? 2.619 1.626 -4.720 1.00 97.06 88 LEU A C 1
ATOM 687 O O . LEU A 1 88 ? 2.824 1.231 -3.569 1.00 97.06 88 LEU A O 1
ATOM 691 N N . ILE A 1 89 ? 1.541 2.346 -5.026 1.00 95.44 89 ILE A N 1
ATOM 692 C CA . ILE A 1 89 ? 0.535 2.731 -4.032 1.00 95.44 89 ILE A CA 1
ATOM 693 C C . ILE A 1 89 ? -0.214 1.515 -3.473 1.00 95.44 89 ILE A C 1
ATOM 695 O O . ILE A 1 89 ? -0.257 1.383 -2.243 1.00 95.44 89 ILE A O 1
ATOM 699 N N . PRO A 1 90 ? -0.802 0.626 -4.296 1.00 96.12 90 PRO A N 1
ATOM 700 C CA . PRO A 1 90 ? -1.453 -0.569 -3.775 1.00 9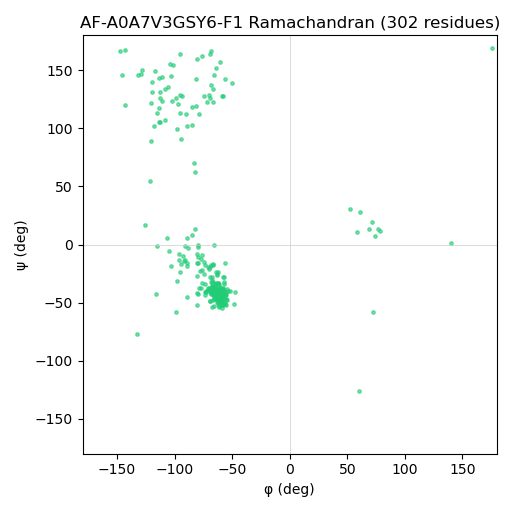6.12 90 PRO A CA 1
ATOM 701 C C . PRO A 1 90 ? -0.456 -1.517 -3.087 1.00 96.12 90 PRO A C 1
ATOM 703 O O . PRO A 1 90 ? -0.765 -1.987 -1.991 1.00 96.12 90 PRO A O 1
ATOM 706 N N . ALA A 1 91 ? 0.767 -1.685 -3.608 1.00 97.12 91 ALA A N 1
ATOM 707 C CA . ALA A 1 91 ? 1.820 -2.461 -2.944 1.00 97.12 91 ALA A CA 1
ATOM 708 C C . ALA A 1 91 ? 2.151 -1.914 -1.545 1.00 97.12 91 ALA A C 1
ATOM 710 O O . ALA A 1 91 ? 2.201 -2.663 -0.571 1.00 97.12 91 ALA A O 1
ATOM 711 N N . ARG A 1 92 ? 2.315 -0.591 -1.399 1.00 97.31 92 ARG A N 1
ATOM 712 C CA . ARG A 1 92 ? 2.555 0.046 -0.092 1.00 97.31 92 ARG A CA 1
ATOM 713 C C . ARG A 1 92 ? 1.383 -0.123 0.863 1.00 97.31 92 ARG A C 1
ATOM 715 O O . ARG A 1 92 ? 1.604 -0.308 2.055 1.00 97.31 92 ARG A O 1
ATOM 722 N N . ARG A 1 93 ? 0.145 -0.024 0.376 1.00 96.50 93 ARG A N 1
ATOM 723 C CA . ARG A 1 93 ? -1.036 -0.205 1.232 1.00 96.50 93 ARG A CA 1
ATOM 724 C C . ARG A 1 93 ? -1.099 -1.615 1.796 1.00 96.50 93 ARG A C 1
ATOM 726 O O . ARG A 1 93 ? -1.425 -1.749 2.968 1.00 96.50 93 ARG A O 1
ATOM 733 N N . LEU A 1 94 ? -0.777 -2.614 0.977 1.00 97.44 94 LEU A N 1
ATOM 734 C CA . LEU A 1 94 ? -0.860 -4.017 1.358 1.00 97.44 94 LEU A CA 1
ATOM 735 C C . LEU A 1 94 ? 0.352 -4.470 2.184 1.00 97.44 94 LEU A C 1
ATOM 737 O O . LEU A 1 94 ? 0.182 -4.987 3.281 1.00 97.44 94 LEU A O 1
ATOM 741 N N . TRP A 1 95 ? 1.572 -4.234 1.698 1.00 97.44 95 TRP A N 1
ATOM 742 C CA . TRP A 1 95 ? 2.770 -4.889 2.235 1.00 97.44 95 TRP A CA 1
ATOM 743 C C . TRP A 1 95 ? 3.632 -4.022 3.148 1.00 97.44 95 TRP A C 1
ATOM 745 O O . TRP A 1 95 ? 4.420 -4.563 3.922 1.00 97.44 95 TRP A O 1
ATOM 755 N N . ARG A 1 96 ? 3.504 -2.687 3.123 1.00 96.38 96 ARG A N 1
ATOM 756 C CA . ARG A 1 96 ? 4.337 -1.813 3.973 1.00 96.38 96 ARG A CA 1
ATOM 757 C C . ARG A 1 96 ? 4.219 -2.120 5.471 1.00 96.38 96 ARG A C 1
ATOM 759 O O . ARG A 1 96 ? 5.255 -2.069 6.130 1.00 96.38 96 ARG A O 1
ATOM 766 N N . PRO A 1 97 ? 3.035 -2.443 6.032 1.00 92.62 97 PRO A N 1
ATOM 767 C CA . PRO A 1 97 ? 2.928 -2.790 7.450 1.00 92.62 97 PRO A CA 1
ATOM 768 C C . PRO A 1 97 ? 3.816 -3.968 7.867 1.00 92.62 97 PRO A C 1
ATOM 770 O O . PRO A 1 97 ? 4.337 -3.959 8.978 1.00 92.62 97 PRO A O 1
ATOM 773 N N . ARG A 1 98 ? 4.022 -4.947 6.976 1.00 92.81 98 ARG A N 1
ATOM 774 C CA . ARG A 1 98 ? 4.883 -6.112 7.217 1.00 92.81 98 ARG A CA 1
ATOM 775 C C . ARG A 1 98 ? 6.336 -5.868 6.811 1.00 92.81 98 ARG A C 1
ATOM 777 O O . ARG A 1 98 ? 7.242 -6.233 7.549 1.00 92.81 98 ARG A O 1
ATOM 784 N N . LEU A 1 99 ? 6.560 -5.286 5.634 1.00 95.44 99 LEU A N 1
ATOM 785 C CA . LEU A 1 99 ? 7.887 -5.184 5.019 1.00 95.44 99 LEU A CA 1
ATOM 786 C C . LEU A 1 99 ? 8.666 -3.923 5.414 1.00 95.44 99 LEU A C 1
ATOM 788 O O . LEU A 1 99 ? 9.876 -3.864 5.208 1.00 95.44 99 LEU A O 1
ATOM 792 N N . GLY A 1 100 ? 7.991 -2.891 5.928 1.00 94.62 100 GLY A N 1
ATOM 793 C CA . GLY A 1 100 ? 8.565 -1.577 6.238 1.00 94.62 100 GLY A CA 1
ATOM 794 C C . GLY A 1 100 ? 8.897 -0.742 4.994 1.00 94.62 100 GLY A C 1
ATOM 795 O O . GLY A 1 100 ? 8.361 0.358 4.816 1.00 94.62 100 GLY A O 1
ATOM 796 N N . ALA A 1 101 ? 9.748 -1.269 4.113 1.00 93.56 101 ALA A N 1
ATOM 797 C CA . ALA A 1 101 ? 10.111 -0.677 2.830 1.00 93.56 101 ALA A CA 1
ATOM 798 C C . ALA A 1 101 ? 9.437 -1.419 1.666 1.00 93.56 101 ALA A C 1
ATOM 800 O O . ALA A 1 101 ? 9.452 -2.642 1.599 1.00 93.56 101 ALA A O 1
ATOM 801 N N . CYS A 1 102 ? 8.887 -0.673 0.710 1.00 95.00 102 CYS A N 1
ATOM 802 C CA . CYS A 1 102 ? 8.338 -1.217 -0.538 1.00 95.00 102 CYS A CA 1
ATOM 803 C C . CYS A 1 102 ? 9.068 -0.585 -1.726 1.00 95.00 102 CYS A C 1
ATOM 805 O O . CYS A 1 102 ? 8.448 0.087 -2.546 1.00 95.00 102 CYS A O 1
ATOM 807 N N . ASN A 1 103 ? 10.399 -0.689 -1.739 1.00 92.94 103 ASN A N 1
ATOM 808 C CA . ASN A 1 103 ? 11.169 -0.499 -2.968 1.00 92.94 103 ASN A CA 1
ATOM 809 C C . ASN A 1 103 ? 11.109 -1.797 -3.789 1.00 92.94 103 ASN A C 1
ATOM 811 O O . ASN A 1 103 ? 10.771 -2.847 -3.240 1.00 92.94 103 ASN A O 1
ATOM 815 N N . PHE A 1 104 ? 11.385 -1.704 -5.087 1.00 91.88 104 PHE A N 1
ATOM 816 C CA . PHE A 1 104 ? 11.125 -2.801 -6.013 1.00 91.88 104 PHE A CA 1
ATOM 817 C C . PHE A 1 104 ? 11.935 -4.062 -5.675 1.00 91.88 104 PHE A C 1
ATOM 819 O O . PHE A 1 104 ? 11.336 -5.110 -5.462 1.00 91.88 104 PHE A O 1
ATOM 826 N N . GLY A 1 105 ? 13.245 -3.928 -5.435 1.00 92.00 105 GLY A N 1
ATOM 827 C CA . GLY A 1 105 ? 14.098 -5.055 -5.032 1.00 92.00 105 GLY A CA 1
ATOM 828 C C . GLY A 1 105 ? 13.643 -5.770 -3.751 1.00 92.00 105 GLY A C 1
ATOM 829 O O . GLY A 1 105 ? 13.686 -6.995 -3.672 1.00 92.00 105 GLY A O 1
ATOM 830 N N . ASN A 1 106 ? 13.127 -5.045 -2.747 1.00 94.25 106 ASN A N 1
ATOM 831 C CA . ASN A 1 106 ? 12.569 -5.698 -1.556 1.00 94.25 106 ASN A CA 1
ATOM 832 C C . ASN A 1 106 ? 11.270 -6.459 -1.867 1.00 94.25 106 ASN A C 1
ATOM 834 O O . ASN A 1 106 ? 10.991 -7.467 -1.225 1.00 94.25 106 ASN A O 1
ATOM 838 N N . LEU A 1 107 ? 10.459 -5.992 -2.820 1.00 96.50 107 LEU A N 1
ATOM 839 C CA . LEU A 1 107 ? 9.250 -6.710 -3.231 1.00 96.50 107 LEU A CA 1
ATOM 840 C C . LEU A 1 107 ? 9.589 -7.962 -4.040 1.00 96.50 107 LEU A C 1
ATOM 842 O O . LEU A 1 107 ? 8.989 -9.000 -3.786 1.00 96.50 107 LEU A O 1
ATOM 846 N N . GLU A 1 108 ? 10.577 -7.907 -4.928 1.00 95.25 108 GLU A N 1
ATOM 847 C CA . GLU A 1 108 ? 11.072 -9.094 -5.636 1.00 95.25 108 GLU A CA 1
ATOM 848 C C . GLU A 1 108 ? 11.490 -10.189 -4.652 1.00 95.25 108 GLU A C 1
ATOM 850 O O . GLU A 1 108 ? 10.966 -11.297 -4.693 1.00 95.25 108 GLU A O 1
ATOM 855 N N . GLN A 1 109 ? 12.330 -9.849 -3.675 1.00 93.75 109 GLN A N 1
ATOM 856 C CA . GLN A 1 109 ? 12.821 -10.825 -2.704 1.00 93.75 109 GLN A CA 1
ATOM 857 C C . GLN A 1 109 ? 11.730 -11.326 -1.752 1.00 93.75 109 GLN A C 1
ATOM 859 O O . GLN A 1 109 ? 11.697 -12.498 -1.398 1.00 93.75 109 GLN A O 1
ATOM 864 N N . ARG A 1 110 ? 10.853 -10.439 -1.261 1.00 95.31 110 ARG A N 1
ATOM 865 C CA . ARG A 1 110 ? 9.922 -10.769 -0.163 1.00 95.31 110 ARG A CA 1
ATOM 866 C C . ARG A 1 110 ? 8.540 -11.222 -0.618 1.00 95.31 110 ARG A C 1
ATOM 868 O O . ARG A 1 110 ? 7.789 -11.721 0.222 1.00 95.31 110 ARG A O 1
ATOM 875 N N . ILE A 1 111 ? 8.178 -10.965 -1.873 1.00 96.12 111 ILE A N 1
ATOM 876 C CA . ILE A 1 111 ? 6.874 -11.314 -2.452 1.00 96.12 111 ILE A CA 1
ATOM 877 C C . ILE A 1 111 ? 7.029 -12.329 -3.580 1.00 96.12 111 ILE A C 1
ATOM 879 O O . ILE A 1 111 ? 6.227 -13.253 -3.644 1.00 96.12 111 ILE A O 1
ATOM 883 N N . LEU A 1 112 ? 8.029 -12.161 -4.450 1.00 95.31 112 LEU A N 1
ATOM 884 C CA . LEU A 1 112 ? 8.229 -13.041 -5.606 1.00 95.31 112 LEU A CA 1
ATOM 885 C C . LEU A 1 112 ? 9.240 -14.164 -5.351 1.00 95.31 112 LEU A C 1
ATOM 887 O O . LEU A 1 112 ? 9.382 -15.028 -6.206 1.00 95.31 112 LEU A O 1
ATOM 891 N N . ASP A 1 113 ? 9.938 -14.135 -4.209 1.00 93.75 113 ASP A N 1
ATOM 892 C CA . ASP A 1 113 ? 11.083 -15.011 -3.913 1.00 93.75 113 ASP A CA 1
ATOM 893 C C . ASP A 1 113 ? 12.148 -14.981 -5.029 1.00 93.75 113 ASP A C 1
ATOM 895 O O . ASP A 1 113 ? 12.841 -15.956 -5.305 1.00 93.75 113 ASP A O 1
ATOM 899 N N . HIS A 1 114 ? 12.261 -13.831 -5.705 1.00 92.12 114 HIS A N 1
ATOM 900 C CA . HIS A 1 114 ? 13.162 -13.648 -6.835 1.00 92.12 114 HIS A CA 1
ATOM 901 C C . HIS A 1 114 ? 14.496 -13.078 -6.366 1.00 92.12 114 HIS A C 1
ATOM 903 O O . HIS A 1 114 ? 14.553 -12.048 -5.682 1.00 92.12 114 HIS A O 1
ATOM 909 N N . GLN A 1 115 ? 15.580 -13.740 -6.762 1.00 89.06 115 GLN A N 1
ATOM 910 C CA . GLN A 1 115 ? 16.943 -13.263 -6.572 1.00 89.06 115 GLN A CA 1
ATOM 911 C C . GLN A 1 115 ? 17.559 -12.961 -7.933 1.00 89.06 115 GLN A C 1
ATOM 913 O O . GLN A 1 115 ? 17.739 -13.853 -8.761 1.00 89.06 115 GLN A O 1
ATOM 918 N N . ARG A 1 116 ? 17.906 -11.691 -8.144 1.00 90.00 116 ARG A N 1
ATOM 919 C CA . ARG A 1 116 ? 18.608 -11.251 -9.351 1.00 90.00 116 ARG A CA 1
ATOM 920 C C . ARG A 1 116 ? 19.997 -11.882 -9.432 1.00 90.00 116 ARG A C 1
ATOM 922 O O . ARG A 1 116 ? 20.621 -12.184 -8.413 1.00 90.00 116 ARG A O 1
ATOM 929 N N . SER A 1 117 ? 20.494 -12.054 -10.653 1.00 85.75 117 SER A N 1
ATOM 930 C CA . SER A 1 117 ? 21.833 -12.600 -10.882 1.00 85.75 117 SER A CA 1
ATOM 931 C C . SER A 1 117 ? 22.939 -11.636 -10.429 1.00 85.75 117 SER A C 1
ATOM 933 O O . SER A 1 117 ? 22.714 -10.441 -10.236 1.00 85.75 117 SER A O 1
ATOM 935 N N . GLY A 1 118 ? 24.177 -12.137 -10.342 1.00 83.75 118 GLY A N 1
ATOM 936 C CA . GLY A 1 118 ? 25.358 -11.323 -10.023 1.00 83.75 118 GLY A CA 1
ATOM 937 C C . GLY A 1 118 ? 25.732 -10.267 -11.076 1.00 83.75 118 GLY A C 1
ATOM 938 O O . GLY A 1 118 ? 26.720 -9.562 -10.886 1.00 83.75 118 GLY A O 1
ATOM 939 N N . LEU A 1 119 ? 24.983 -10.170 -12.182 1.00 82.94 119 LEU A N 1
ATOM 940 C CA . LEU A 1 119 ? 25.097 -9.083 -13.158 1.00 82.94 119 LEU A CA 1
ATOM 941 C C . LEU A 1 119 ? 24.366 -7.807 -12.715 1.00 82.94 119 LEU A C 1
ATOM 943 O O . LEU A 1 119 ? 24.612 -6.752 -13.297 1.00 82.94 119 LEU A O 1
ATOM 947 N N . ASP A 1 120 ? 23.471 -7.889 -11.724 1.00 90.19 120 ASP A N 1
ATOM 948 C CA . ASP A 1 120 ? 22.717 -6.728 -11.255 1.00 90.19 120 ASP A CA 1
ATOM 949 C C . ASP A 1 120 ? 23.625 -5.678 -10.604 1.00 90.19 120 ASP A C 1
ATOM 951 O O . ASP A 1 120 ? 24.621 -5.988 -9.943 1.00 90.19 120 ASP A O 1
ATOM 955 N N . ILE A 1 121 ? 23.260 -4.410 -10.780 1.00 91.44 121 ILE A N 1
ATOM 956 C CA . ILE A 1 121 ? 24.007 -3.265 -10.261 1.00 91.44 121 ILE A CA 1
ATOM 957 C C . ILE A 1 121 ? 23.091 -2.328 -9.472 1.00 91.44 121 ILE A C 1
ATOM 959 O O . ILE A 1 121 ? 21.912 -2.186 -9.792 1.00 91.44 121 ILE A O 1
ATOM 963 N N . PRO A 1 122 ? 23.618 -1.613 -8.462 1.00 91.75 122 PRO A N 1
ATOM 964 C CA . PRO A 1 122 ? 22.841 -0.599 -7.768 1.00 91.75 122 PRO A CA 1
ATOM 965 C C . PRO A 1 122 ? 22.326 0.491 -8.716 1.00 91.75 122 PRO A C 1
ATOM 967 O O . PRO A 1 122 ? 23.115 1.141 -9.407 1.00 91.75 122 PRO A O 1
ATOM 970 N N . SER A 1 123 ? 21.017 0.766 -8.684 1.00 90.38 123 SER A N 1
ATOM 971 C CA . SER A 1 123 ? 20.363 1.692 -9.620 1.00 90.38 123 SER A CA 1
ATOM 972 C C . SER A 1 123 ? 20.966 3.105 -9.612 1.00 90.38 123 SER A C 1
ATOM 974 O O . SER A 1 123 ? 20.953 3.799 -10.624 1.00 90.38 123 SER A O 1
ATOM 976 N N . TRP A 1 124 ? 21.547 3.548 -8.489 1.00 92.12 124 TRP A N 1
ATOM 977 C CA . TRP A 1 124 ? 22.207 4.857 -8.399 1.00 92.12 124 TRP A CA 1
ATOM 978 C C . TRP A 1 124 ? 23.506 4.958 -9.217 1.00 92.12 124 TRP A C 1
ATOM 980 O O . TRP A 1 124 ? 23.937 6.071 -9.513 1.00 92.12 124 TRP A O 1
ATOM 990 N N . LEU A 1 125 ? 24.138 3.835 -9.587 1.00 94.69 125 LEU A N 1
ATOM 991 C CA . LEU A 1 125 ? 25.333 3.820 -10.440 1.00 94.69 125 LEU A CA 1
ATOM 992 C C . LEU A 1 125 ? 24.989 3.960 -11.922 1.00 94.69 125 LEU A C 1
ATOM 994 O O . LEU A 1 125 ? 25.803 4.498 -12.677 1.00 94.69 125 LEU A O 1
ATOM 998 N N . ILE A 1 126 ? 23.791 3.528 -12.323 1.00 95.00 126 ILE A N 1
ATOM 999 C CA . ILE A 1 126 ? 23.360 3.440 -13.722 1.00 95.00 126 ILE A CA 1
ATOM 1000 C C . ILE A 1 126 ? 23.639 4.736 -14.509 1.00 95.00 126 ILE A C 1
ATOM 1002 O O . ILE A 1 126 ? 24.307 4.650 -15.543 1.00 95.00 126 ILE A O 1
ATOM 1006 N N . PRO A 1 127 ? 23.238 5.943 -14.047 1.00 93.06 127 PRO A N 1
ATOM 1007 C CA . PRO A 1 127 ? 23.494 7.163 -14.811 1.00 93.06 127 PRO A CA 1
ATOM 1008 C C . PRO A 1 127 ? 24.987 7.418 -15.038 1.00 93.06 127 PRO A C 1
ATOM 1010 O O . PRO A 1 127 ? 25.394 7.795 -16.133 1.00 93.06 127 PRO A O 1
ATOM 1013 N N . SER A 1 128 ? 25.823 7.191 -14.019 1.00 93.88 128 SER A N 1
ATOM 1014 C CA . SER A 1 128 ? 27.267 7.442 -14.112 1.00 93.88 128 SER A CA 1
ATOM 1015 C C . SER A 1 128 ? 27.972 6.495 -15.086 1.00 93.88 128 SER A C 1
ATOM 1017 O O . SER A 1 128 ? 28.848 6.931 -15.835 1.00 93.88 128 SER A O 1
ATOM 1019 N N . LEU A 1 129 ? 27.550 5.226 -15.119 1.00 95.19 129 LEU A N 1
ATOM 1020 C CA . LEU A 1 129 ? 28.053 4.235 -16.066 1.00 95.19 129 LEU A CA 1
ATOM 1021 C C . LEU A 1 129 ? 27.689 4.627 -17.496 1.00 95.19 129 LEU A C 1
ATOM 1023 O O . LEU A 1 129 ? 28.551 4.610 -18.374 1.00 95.19 129 LEU A O 1
ATOM 1027 N N . TRP A 1 130 ? 26.442 5.053 -17.717 1.00 95.56 130 TRP A N 1
ATOM 1028 C CA . TRP A 1 130 ? 26.009 5.496 -19.036 1.00 95.56 130 TRP A CA 1
ATOM 1029 C C . TRP A 1 130 ? 26.757 6.751 -19.503 1.00 95.56 130 TRP A C 1
ATOM 1031 O O . TRP A 1 130 ? 27.243 6.785 -20.630 1.00 95.56 130 TRP A O 1
ATOM 1041 N N . PHE A 1 131 ? 26.933 7.763 -18.644 1.00 93.19 131 PHE A N 1
ATOM 1042 C CA . PHE A 1 131 ? 27.675 8.974 -19.020 1.00 93.19 131 PHE A CA 1
ATOM 1043 C C . PHE A 1 131 ? 29.129 8.681 -19.400 1.00 93.19 131 PHE A C 1
ATOM 1045 O O . PHE A 1 131 ? 29.635 9.266 -20.356 1.00 93.19 131 PHE A O 1
ATOM 1052 N N . ARG A 1 132 ? 29.802 7.769 -18.689 1.00 94.50 132 ARG A N 1
ATOM 1053 C CA . ARG A 1 132 ? 31.140 7.301 -19.078 1.00 94.50 132 ARG A CA 1
ATOM 1054 C C . ARG A 1 132 ? 31.121 6.603 -20.434 1.00 94.50 132 ARG A C 1
ATOM 1056 O O . ARG A 1 132 ? 31.954 6.909 -21.281 1.00 94.50 132 ARG A O 1
ATOM 1063 N N . PHE A 1 133 ? 30.171 5.695 -20.653 1.00 94.88 133 PHE A N 1
ATOM 1064 C CA . PHE A 1 133 ? 30.013 5.000 -21.932 1.00 94.88 133 PHE A CA 1
ATOM 1065 C C . PHE A 1 133 ? 29.793 5.984 -23.092 1.00 94.88 133 PHE A C 1
ATOM 1067 O O . PHE A 1 133 ? 30.502 5.912 -24.092 1.00 94.88 133 PHE A O 1
ATOM 1074 N N . ALA A 1 134 ? 28.911 6.972 -22.922 1.00 92.81 134 ALA A N 1
ATOM 1075 C CA . ALA A 1 134 ? 28.629 7.998 -23.926 1.00 92.81 134 ALA A CA 1
ATOM 1076 C C . ALA A 1 134 ? 29.840 8.900 -24.248 1.00 92.81 134 ALA A C 1
ATOM 1078 O O . ALA A 1 134 ? 29.897 9.479 -25.332 1.00 92.81 134 ALA A O 1
ATOM 1079 N N . ARG A 1 135 ? 30.815 9.016 -23.332 1.00 93.81 135 ARG A N 1
ATOM 1080 C CA . ARG A 1 135 ? 32.101 9.707 -23.555 1.00 93.81 135 ARG A CA 1
ATOM 1081 C C . ARG A 1 135 ? 33.199 8.809 -24.141 1.00 93.81 135 ARG A C 1
ATOM 1083 O O . ARG A 1 135 ? 34.291 9.298 -24.405 1.00 93.81 135 ARG A O 1
ATOM 1090 N N . GLY A 1 136 ? 32.935 7.516 -24.334 1.00 93.50 136 GLY A N 1
ATOM 1091 C CA . GLY A 1 136 ? 33.937 6.535 -24.766 1.00 93.50 136 GLY A CA 1
ATOM 1092 C C . GLY A 1 136 ? 34.872 6.046 -23.649 1.00 93.50 136 GLY A C 1
ATOM 1093 O O . GLY A 1 136 ? 35.866 5.390 -23.933 1.00 93.50 136 GLY A O 1
ATOM 1094 N N . GLU A 1 137 ? 34.562 6.349 -22.385 1.00 92.50 137 GLU A N 1
ATOM 1095 C CA . GLU A 1 137 ? 35.340 5.955 -21.194 1.00 92.50 137 GLU A CA 1
ATOM 1096 C C . GLU A 1 137 ? 34.792 4.680 -20.521 1.00 92.50 137 GLU A C 1
ATOM 1098 O O . GLU A 1 137 ? 35.418 4.127 -19.618 1.00 92.50 137 GLU A O 1
ATOM 1103 N N . GLY A 1 138 ? 33.579 4.257 -20.889 1.00 87.25 138 GLY A N 1
ATOM 1104 C CA . GLY A 1 138 ? 32.884 3.104 -20.310 1.00 87.25 138 GLY A CA 1
ATOM 1105 C C . GLY A 1 138 ? 33.080 1.815 -21.106 1.00 87.25 138 GLY A C 1
ATOM 1106 O O . GLY A 1 138 ? 33.468 1.840 -22.271 1.00 87.25 138 GLY A O 1
ATOM 1107 N N . SER A 1 139 ? 32.770 0.677 -20.483 1.00 89.88 139 SER A N 1
ATOM 1108 C CA . SER A 1 139 ? 32.848 -0.636 -21.140 1.00 89.88 139 SER A CA 1
ATOM 1109 C C . SER A 1 139 ? 31.477 -1.150 -21.588 1.00 89.88 139 SER A C 1
ATOM 1111 O O . SER A 1 139 ? 30.451 -0.831 -20.988 1.00 89.88 139 SER A O 1
ATOM 1113 N N . VAL A 1 140 ? 31.460 -2.012 -22.610 1.00 91.38 140 VAL A N 1
ATOM 1114 C CA . VAL A 1 140 ? 30.237 -2.708 -23.060 1.00 91.38 140 VAL A CA 1
ATOM 1115 C C . VAL A 1 140 ? 29.629 -3.543 -21.929 1.00 91.38 140 VAL A C 1
ATOM 1117 O O . VAL A 1 140 ? 28.419 -3.525 -21.740 1.00 91.38 140 VAL A O 1
ATOM 1120 N N . ARG A 1 141 ? 30.469 -4.181 -21.107 1.00 91.88 141 ARG A N 1
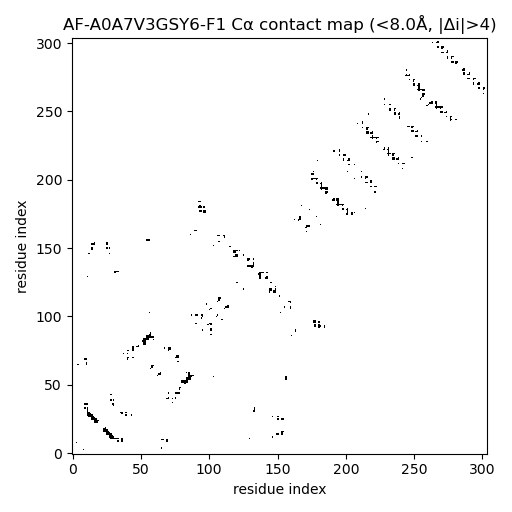ATOM 1121 C CA . ARG A 1 141 ? 30.036 -5.003 -19.968 1.00 91.88 141 ARG A CA 1
ATOM 1122 C C . ARG A 1 141 ? 29.269 -4.209 -18.906 1.00 91.88 141 ARG A C 1
ATOM 1124 O O . ARG A 1 141 ? 28.354 -4.729 -18.278 1.00 91.88 141 ARG A O 1
ATOM 1131 N N . GLU A 1 142 ? 29.615 -2.939 -18.704 1.00 93.62 142 GLU A N 1
ATOM 1132 C CA . GLU A 1 142 ? 28.849 -2.056 -17.813 1.00 93.62 142 GLU A CA 1
ATOM 1133 C C . GLU A 1 142 ? 27.460 -1.762 -18.386 1.00 93.62 142 GLU A C 1
ATOM 1135 O O . GLU A 1 142 ? 26.494 -1.684 -17.631 1.00 93.62 142 GLU A O 1
ATOM 1140 N N . MET A 1 143 ? 27.338 -1.627 -19.710 1.00 95.94 143 MET A N 1
ATOM 1141 C CA . MET A 1 143 ? 26.042 -1.423 -20.362 1.00 95.94 143 MET A CA 1
ATOM 1142 C C . MET A 1 143 ? 25.202 -2.700 -20.381 1.00 95.94 143 MET A C 1
ATOM 1144 O O . MET A 1 143 ? 23.994 -2.607 -20.203 1.00 95.94 143 MET A O 1
ATOM 1148 N N . GLU A 1 144 ? 25.815 -3.881 -20.497 1.00 95.62 144 GLU A N 1
ATOM 1149 C CA . GLU A 1 144 ? 25.119 -5.162 -20.302 1.00 95.62 144 GLU A CA 1
ATOM 1150 C C . GLU A 1 144 ? 24.472 -5.237 -18.914 1.00 95.62 144 GLU A C 1
ATOM 1152 O O . GLU A 1 144 ? 23.304 -5.594 -18.807 1.00 95.62 144 GLU A O 1
ATOM 1157 N N . ALA A 1 145 ? 25.184 -4.823 -17.860 1.00 95.62 145 ALA A N 1
ATOM 1158 C CA . ALA A 1 145 ? 24.631 -4.771 -16.506 1.00 95.62 145 ALA A CA 1
ATOM 1159 C C . ALA A 1 145 ? 23.485 -3.748 -16.367 1.00 95.62 145 ALA A C 1
ATOM 1161 O O . ALA A 1 145 ? 22.480 -4.022 -15.712 1.00 95.62 145 ALA A O 1
ATOM 1162 N N . VAL A 1 146 ? 23.598 -2.579 -17.013 1.00 96.81 146 VAL A N 1
ATOM 1163 C CA . VAL A 1 146 ? 22.524 -1.567 -17.052 1.00 96.81 146 VAL A CA 1
ATOM 1164 C C . VAL A 1 146 ? 21.276 -2.100 -17.766 1.00 96.81 146 VAL A C 1
ATOM 1166 O O . VAL A 1 146 ? 20.162 -1.933 -17.267 1.00 96.81 146 VAL A O 1
ATOM 1169 N N . LEU A 1 147 ? 21.452 -2.747 -18.920 1.00 96.94 147 LEU A N 1
ATOM 1170 C CA . LEU A 1 147 ? 20.361 -3.351 -19.684 1.00 96.94 147 LEU A CA 1
ATOM 1171 C C . LEU A 1 147 ? 19.725 -4.509 -18.912 1.00 96.94 147 LEU A C 1
ATOM 1173 O O . LEU A 1 147 ? 18.500 -4.589 -18.856 1.00 96.94 147 LEU A O 1
ATOM 1177 N N . TYR A 1 148 ? 20.534 -5.342 -18.257 1.00 96.69 148 TYR A N 1
ATOM 1178 C CA . TYR A 1 148 ? 20.059 -6.423 -17.400 1.00 96.69 148 TYR A CA 1
ATOM 1179 C C . TYR A 1 148 ? 19.203 -5.896 -16.241 1.00 96.69 148 TYR A C 1
ATOM 1181 O O . TYR A 1 148 ? 18.086 -6.364 -16.052 1.00 96.69 148 TYR A O 1
ATOM 1189 N N . HIS A 1 149 ? 19.660 -4.863 -15.524 1.00 96.12 149 HIS A N 1
ATOM 1190 C CA . HIS A 1 149 ? 18.881 -4.247 -14.443 1.00 96.12 149 HIS A CA 1
ATOM 1191 C C . HIS A 1 149 ? 17.502 -3.776 -14.920 1.00 96.12 149 HIS A C 1
ATOM 1193 O O . HIS A 1 149 ? 16.484 -4.057 -14.288 1.00 96.12 149 HIS A O 1
ATOM 1199 N N . ASN A 1 150 ? 17.464 -3.077 -16.060 1.00 96.75 150 ASN A N 1
ATOM 1200 C CA . ASN A 1 150 ? 16.215 -2.600 -16.644 1.00 96.75 150 ASN A CA 1
ATOM 1201 C C . ASN A 1 150 ? 15.305 -3.752 -17.095 1.00 96.75 150 ASN A C 1
ATOM 1203 O O . ASN A 1 150 ? 14.094 -3.669 -16.915 1.00 96.75 150 ASN A O 1
ATOM 1207 N N . GLN A 1 151 ? 15.873 -4.818 -17.658 1.00 96.62 151 GLN A N 1
ATOM 1208 C CA . GLN A 1 151 ? 15.120 -6.011 -18.029 1.00 96.62 151 GLN A CA 1
ATOM 1209 C C . GLN A 1 151 ? 14.475 -6.658 -16.798 1.00 96.62 151 GLN A C 1
ATOM 1211 O O . GLN A 1 151 ? 13.276 -6.925 -16.827 1.00 96.62 151 GLN A O 1
ATOM 1216 N N . GLU A 1 152 ? 15.230 -6.875 -15.719 1.00 95.12 152 GLU A N 1
ATOM 1217 C CA . GLU A 1 152 ? 14.710 -7.472 -14.481 1.00 95.12 152 GLU A CA 1
ATOM 1218 C C . GLU A 1 152 ? 13.597 -6.612 -13.866 1.00 95.12 152 GLU A C 1
ATOM 1220 O O . GLU A 1 152 ? 12.550 -7.142 -13.494 1.00 95.12 152 GLU A O 1
ATOM 1225 N N . ASP A 1 153 ? 13.765 -5.282 -13.855 1.00 94.81 153 ASP A N 1
ATOM 1226 C CA . ASP A 1 153 ? 12.716 -4.351 -13.419 1.00 94.81 153 ASP A CA 1
ATOM 1227 C C . ASP A 1 153 ? 11.394 -4.579 -14.178 1.00 94.81 153 ASP A C 1
ATOM 1229 O O . ASP A 1 153 ? 10.313 -4.551 -13.590 1.00 94.81 153 ASP A O 1
ATOM 1233 N N . ILE A 1 154 ? 11.465 -4.848 -15.484 1.00 96.31 154 ILE A N 1
ATOM 1234 C CA . ILE A 1 154 ? 10.292 -5.042 -16.349 1.00 96.31 154 ILE A CA 1
ATOM 1235 C C . ILE A 1 154 ? 9.696 -6.437 -16.210 1.00 96.31 154 ILE A C 1
ATOM 1237 O O . ILE A 1 154 ? 8.470 -6.585 -16.180 1.00 96.31 154 ILE A O 1
ATOM 1241 N N . VAL A 1 155 ? 10.542 -7.463 -16.147 1.00 95.31 155 VAL A N 1
ATOM 1242 C CA . VAL A 1 155 ? 10.109 -8.859 -16.035 1.00 95.31 155 VAL A CA 1
ATOM 1243 C C . VAL A 1 155 ? 9.413 -9.092 -14.700 1.00 95.31 155 VAL A C 1
ATOM 1245 O O . VAL A 1 155 ? 8.347 -9.702 -14.678 1.00 95.31 155 VAL A O 1
ATOM 1248 N N . SER A 1 156 ? 9.932 -8.535 -13.606 1.00 95.69 156 SER A N 1
ATOM 1249 C CA . SER A 1 156 ? 9.350 -8.694 -12.269 1.00 95.69 156 SER A CA 1
ATOM 1250 C C . SER A 1 156 ? 8.032 -7.936 -12.067 1.00 95.69 156 SER A C 1
ATOM 1252 O O . SER A 1 156 ? 7.259 -8.270 -11.164 1.00 95.69 156 SER A O 1
ATOM 1254 N N . MET A 1 157 ? 7.720 -6.923 -12.888 1.00 95.50 157 MET A N 1
ATOM 1255 C CA . MET A 1 157 ? 6.475 -6.156 -12.736 1.00 95.50 157 MET A CA 1
ATOM 1256 C C . MET A 1 157 ? 5.227 -7.001 -13.003 1.00 95.50 157 MET A C 1
ATOM 1258 O O . MET A 1 157 ? 4.246 -6.874 -12.269 1.00 95.50 157 MET A O 1
ATOM 1262 N N . ALA A 1 158 ? 5.252 -7.866 -14.019 1.00 94.50 158 ALA A N 1
ATOM 1263 C CA . ALA A 1 158 ? 4.117 -8.715 -14.378 1.00 94.50 158 ALA A CA 1
ATOM 1264 C C . ALA A 1 158 ? 3.705 -9.691 -13.249 1.00 94.50 158 ALA A C 1
ATOM 1266 O O . ALA A 1 158 ? 2.544 -9.643 -12.826 1.00 94.50 158 ALA A O 1
ATOM 1267 N N . PRO A 1 159 ? 4.604 -10.524 -12.681 1.00 96.00 159 PRO A N 1
ATOM 1268 C CA . PRO A 1 159 ? 4.257 -11.388 -11.557 1.00 96.00 159 PRO A CA 1
ATOM 1269 C C . PRO A 1 159 ? 3.907 -10.588 -10.296 1.00 96.00 159 PRO A C 1
ATOM 1271 O O . PRO A 1 159 ? 2.993 -10.981 -9.572 1.00 96.00 159 PRO A O 1
ATOM 1274 N N . LEU A 1 160 ? 4.534 -9.429 -10.046 1.00 97.12 160 LEU A N 1
ATOM 1275 C CA . LEU A 1 160 ? 4.149 -8.569 -8.920 1.00 97.12 160 LEU A CA 1
ATOM 1276 C C . LEU A 1 160 ? 2.710 -8.056 -9.057 1.00 97.12 160 LEU A C 1
ATOM 1278 O O . LEU A 1 160 ? 1.943 -8.099 -8.090 1.00 97.12 160 LEU A O 1
ATOM 1282 N N . ALA A 1 161 ? 2.337 -7.588 -10.251 1.00 96.56 161 ALA A N 1
ATOM 1283 C CA . ALA A 1 161 ? 0.977 -7.164 -10.559 1.00 96.56 161 ALA A CA 1
ATOM 1284 C C . ALA A 1 161 ? -0.011 -8.323 -10.390 1.00 96.56 161 ALA A C 1
ATOM 1286 O O . ALA A 1 161 ? -1.064 -8.139 -9.778 1.00 96.56 161 ALA A O 1
ATOM 1287 N N . HIS A 1 162 ? 0.353 -9.520 -10.858 1.00 95.88 162 HIS A N 1
ATOM 1288 C CA . HIS A 1 162 ? -0.456 -10.724 -10.703 1.00 95.88 162 HIS A CA 1
ATOM 1289 C C . HIS A 1 162 ? -0.680 -11.084 -9.229 1.00 95.88 162 HIS A C 1
ATOM 1291 O O . HIS A 1 162 ? -1.829 -11.209 -8.811 1.00 95.88 162 HIS A O 1
ATOM 1297 N N . VAL A 1 163 ? 0.378 -11.190 -8.414 1.00 97.19 163 VAL A N 1
ATOM 1298 C CA . VAL A 1 163 ? 0.256 -11.525 -6.983 1.00 97.19 163 VAL A CA 1
ATOM 1299 C C . VAL A 1 163 ? -0.600 -10.491 -6.257 1.00 97.19 163 VAL A C 1
ATOM 1301 O O . VAL A 1 163 ? -1.487 -10.850 -5.478 1.00 97.19 163 VAL A O 1
ATOM 1304 N N . LEU A 1 164 ? -0.384 -9.205 -6.535 1.00 97.12 164 LEU A N 1
ATOM 1305 C CA . LEU A 1 164 ? -1.175 -8.125 -5.959 1.00 97.12 164 LEU A CA 1
ATOM 1306 C C . LEU A 1 164 ? -2.658 -8.247 -6.337 1.00 97.12 164 LEU A C 1
ATOM 1308 O O . LEU A 1 164 ? -3.518 -8.207 -5.457 1.00 97.12 164 LEU A O 1
ATOM 1312 N N . ALA A 1 165 ? -2.961 -8.425 -7.624 1.00 96.62 165 ALA A N 1
ATOM 1313 C CA . ALA A 1 165 ? -4.325 -8.562 -8.121 1.00 96.62 165 ALA A CA 1
ATOM 1314 C C . ALA A 1 165 ? -5.010 -9.817 -7.563 1.00 96.62 165 ALA A C 1
ATOM 1316 O O . ALA A 1 165 ? -6.126 -9.722 -7.060 1.00 96.62 165 ALA A O 1
ATOM 1317 N N . ALA A 1 166 ? -4.331 -10.966 -7.569 1.00 97.31 166 ALA A N 1
ATOM 1318 C CA . ALA A 1 166 ? -4.844 -12.229 -7.045 1.00 97.31 166 ALA A CA 1
ATOM 1319 C C . ALA A 1 166 ? -5.133 -12.157 -5.537 1.00 97.31 166 ALA A C 1
ATOM 1321 O O . ALA A 1 166 ? -6.175 -12.637 -5.084 1.00 97.31 166 ALA A O 1
ATOM 1322 N N . THR A 1 167 ? -4.273 -11.486 -4.762 1.00 96.94 167 THR A N 1
ATOM 1323 C CA . THR A 1 167 ? -4.512 -11.247 -3.327 1.00 96.94 167 THR A CA 1
ATOM 1324 C C . THR A 1 167 ? -5.748 -10.363 -3.124 1.00 96.94 167 THR A C 1
ATOM 1326 O O . THR A 1 167 ? -6.630 -10.681 -2.327 1.00 96.94 167 THR A O 1
ATOM 1329 N N . LEU A 1 168 ? -5.862 -9.261 -3.875 1.00 96.19 168 LEU A N 1
ATOM 1330 C CA . LEU A 1 168 ? -7.014 -8.352 -3.802 1.00 96.19 168 LEU A CA 1
ATOM 1331 C C . LEU A 1 168 ? -8.313 -8.998 -4.312 1.00 96.19 168 LEU A C 1
ATOM 1333 O O . LEU A 1 168 ? -9.405 -8.642 -3.863 1.00 96.19 168 LEU A O 1
ATOM 1337 N N . ALA A 1 169 ? -8.222 -9.961 -5.225 1.00 95.88 169 ALA A N 1
ATOM 1338 C CA . ALA A 1 169 ? -9.343 -10.760 -5.709 1.00 95.88 169 ALA A CA 1
ATOM 1339 C C . ALA A 1 169 ? -9.721 -11.901 -4.746 1.00 95.88 169 ALA A C 1
ATOM 1341 O O . ALA A 1 169 ? -10.799 -12.471 -4.874 1.00 95.88 169 ALA A O 1
ATOM 1342 N N . GLY A 1 170 ? -8.899 -12.179 -3.725 1.00 94.50 170 GLY A N 1
ATOM 1343 C CA . GLY A 1 170 ? -9.114 -13.289 -2.792 1.00 94.50 170 GLY A CA 1
ATOM 1344 C C . GLY A 1 170 ? -8.864 -14.660 -3.421 1.00 94.50 170 GLY A C 1
ATOM 1345 O O . GLY A 1 170 ? -9.365 -15.655 -2.914 1.00 94.50 170 GLY A O 1
ATOM 1346 N N . VAL A 1 171 ? -8.125 -14.697 -4.533 1.00 95.94 171 VAL A N 1
ATOM 1347 C CA . VAL A 1 171 ? -7.676 -15.929 -5.195 1.00 95.94 171 VAL A CA 1
ATOM 1348 C C . VAL A 1 171 ? -6.467 -16.504 -4.461 1.00 95.94 171 VAL A C 1
ATOM 1350 O O . VAL A 1 171 ? -6.356 -17.716 -4.315 1.00 95.94 171 VAL A O 1
ATOM 1353 N N . HIS A 1 172 ? -5.578 -15.635 -3.972 1.00 92.25 172 HIS A N 1
ATOM 1354 C CA . HIS A 1 172 ? -4.431 -16.022 -3.154 1.00 92.25 172 HIS A CA 1
ATOM 1355 C C . HIS A 1 172 ? -4.631 -15.590 -1.707 1.00 92.25 172 HIS A C 1
ATOM 1357 O O . HIS A 1 172 ? -4.975 -14.434 -1.438 1.00 92.25 172 HIS A O 1
ATOM 1363 N N . ASP A 1 173 ? -4.350 -16.507 -0.783 1.00 90.31 173 ASP A N 1
ATOM 1364 C CA . ASP A 1 173 ? -4.284 -16.170 0.630 1.00 90.31 173 ASP A CA 1
ATOM 1365 C C . ASP A 1 173 ? -3.056 -15.280 0.890 1.00 90.31 173 ASP A C 1
ATOM 1367 O O . ASP A 1 173 ? -1.932 -15.636 0.518 1.00 90.31 173 ASP A O 1
ATOM 1371 N N . PRO A 1 174 ? -3.237 -14.104 1.516 1.00 93.69 174 PRO A N 1
ATOM 1372 C CA . PRO A 1 174 ? -2.126 -13.255 1.898 1.00 93.69 174 PRO A CA 1
ATOM 1373 C C . PRO A 1 174 ? -1.311 -13.891 3.028 1.00 93.69 174 PRO A C 1
ATOM 1375 O O . PRO A 1 174 ? -1.782 -14.734 3.794 1.00 93.69 174 PRO A O 1
ATOM 1378 N N . HIS A 1 175 ? -0.098 -13.379 3.224 1.00 94.25 175 HIS A N 1
ATOM 1379 C CA . HIS A 1 175 ? 0.656 -13.651 4.442 1.00 94.25 175 HIS A CA 1
ATOM 1380 C C . HIS A 1 175 ? -0.170 -13.239 5.688 1.00 94.25 175 HIS A C 1
ATOM 1382 O O . HIS A 1 175 ? -0.799 -12.177 5.661 1.00 94.25 175 HIS A O 1
ATOM 1388 N N . PRO A 1 176 ? -0.124 -13.979 6.818 1.00 92.25 176 PRO A N 1
ATOM 1389 C CA . PRO A 1 176 ? -0.928 -13.700 8.017 1.00 92.25 176 PRO A CA 1
ATOM 1390 C C . PRO A 1 176 ? -0.935 -12.238 8.496 1.00 92.25 176 PRO A C 1
ATOM 1392 O O . PRO A 1 176 ? -1.968 -11.691 8.874 1.00 92.25 176 PRO A O 1
ATOM 1395 N N . HIS A 1 177 ? 0.218 -11.569 8.450 1.00 91.50 177 HIS A N 1
ATOM 1396 C CA . HIS A 1 177 ? 0.348 -10.162 8.858 1.00 91.50 177 HIS A CA 1
ATOM 1397 C C . HIS A 1 177 ? -0.194 -9.134 7.842 1.00 91.50 177 HIS A C 1
ATOM 1399 O O . HIS A 1 177 ? -0.298 -7.956 8.180 1.00 91.50 177 HIS A O 1
ATOM 1405 N N . ASP A 1 178 ? -0.559 -9.550 6.627 1.00 96.06 178 ASP A N 1
ATOM 1406 C CA . ASP A 1 178 ? -1.112 -8.666 5.593 1.00 96.06 178 ASP A CA 1
ATOM 1407 C C . ASP A 1 178 ? -2.654 -8.597 5.663 1.00 96.06 178 ASP A C 1
ATOM 1409 O O . ASP A 1 178 ? -3.253 -7.672 5.110 1.00 96.06 178 ASP A O 1
ATOM 1413 N N . TRP A 1 179 ? -3.317 -9.497 6.409 1.00 97.50 179 TRP A N 1
ATOM 1414 C CA . TRP A 1 179 ? -4.782 -9.518 6.559 1.00 97.50 179 TRP A CA 1
ATOM 1415 C C . TRP A 1 179 ? -5.363 -8.196 7.063 1.00 97.50 179 TRP A C 1
ATOM 1417 O O . TRP A 1 179 ? -6.377 -7.733 6.545 1.00 97.50 179 TRP A O 1
ATOM 1427 N N . LEU A 1 180 ? -4.714 -7.545 8.036 1.00 97.56 180 LEU A N 1
ATOM 1428 C CA . LEU A 1 180 ? -5.188 -6.258 8.556 1.00 97.56 180 LEU A CA 1
ATOM 1429 C C . LEU A 1 180 ? -5.120 -5.155 7.489 1.00 97.56 180 LEU A C 1
ATOM 1431 O O . LEU A 1 180 ? -6.023 -4.324 7.377 1.00 97.56 180 LEU A O 1
ATOM 1435 N N . ALA A 1 181 ? -4.051 -5.140 6.694 1.00 97.50 181 ALA A N 1
ATOM 1436 C CA . ALA A 1 181 ? -3.905 -4.198 5.593 1.00 97.50 181 ALA A CA 1
ATOM 1437 C C . ALA A 1 181 ? -4.974 -4.44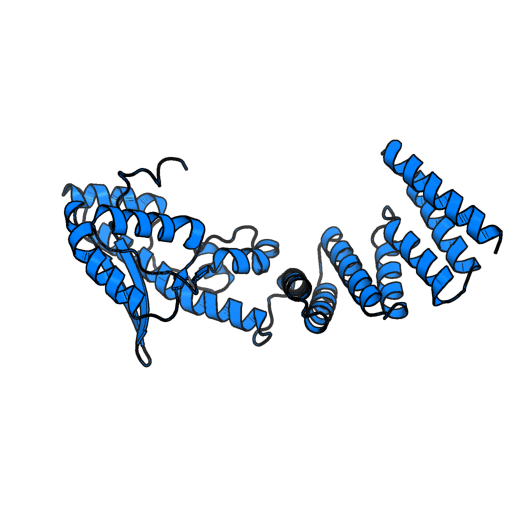4 4.519 1.00 97.50 181 ALA A C 1
ATOM 1439 O O . ALA A 1 181 ? -5.626 -3.503 4.060 1.00 97.50 181 ALA A O 1
ATOM 1440 N N . LEU A 1 182 ? -5.211 -5.713 4.190 1.00 97.94 182 LEU A N 1
ATOM 1441 C CA . LEU A 1 182 ? -6.223 -6.140 3.235 1.00 97.94 182 LEU A CA 1
ATOM 1442 C C . LEU A 1 182 ? -7.647 -5.779 3.693 1.00 97.94 182 LEU A C 1
ATOM 1444 O O . LEU A 1 182 ? -8.419 -5.221 2.914 1.00 97.94 182 LEU A O 1
ATOM 1448 N N . ALA A 1 183 ? -7.967 -5.981 4.975 1.00 98.12 183 ALA A N 1
ATOM 1449 C CA . ALA A 1 183 ? -9.249 -5.597 5.566 1.00 98.12 183 ALA A CA 1
ATOM 1450 C C . ALA A 1 183 ? -9.541 -4.100 5.397 1.00 98.12 183 ALA A C 1
ATOM 1452 O O . ALA A 1 183 ? -10.644 -3.706 5.016 1.00 98.12 183 ALA A O 1
ATOM 1453 N N . ARG A 1 184 ? -8.528 -3.252 5.605 1.00 97.81 184 ARG A N 1
ATOM 1454 C CA . ARG A 1 184 ? -8.635 -1.798 5.408 1.00 97.81 184 ARG A CA 1
ATOM 1455 C C . ARG A 1 184 ? -8.810 -1.415 3.945 1.00 97.81 184 ARG A C 1
ATOM 1457 O O . ARG A 1 184 ? -9.540 -0.466 3.655 1.00 97.81 184 ARG A O 1
ATOM 1464 N N . ILE A 1 185 ? -8.159 -2.134 3.029 1.00 97.81 185 ILE A N 1
ATOM 1465 C CA . ILE A 1 185 ? -8.342 -1.940 1.587 1.00 97.81 185 ILE A CA 1
ATOM 1466 C C . ILE A 1 185 ? -9.792 -2.257 1.202 1.00 97.81 185 ILE A C 1
ATOM 1468 O O . ILE A 1 185 ? -10.443 -1.407 0.594 1.00 97.81 185 ILE A O 1
ATOM 1472 N N . TYR A 1 186 ? -10.327 -3.407 1.624 1.00 98.19 186 TYR A N 1
ATOM 1473 C CA . TYR A 1 186 ? -11.724 -3.774 1.370 1.00 98.19 186 TYR A CA 1
ATOM 1474 C C . TYR A 1 186 ? -12.714 -2.792 1.999 1.00 98.19 186 TYR A C 1
ATOM 1476 O O . TYR A 1 186 ? -13.645 -2.352 1.325 1.00 98.19 186 TYR A O 1
ATOM 1484 N N . ALA A 1 187 ? -12.480 -2.372 3.246 1.00 97.56 187 ALA A N 1
ATOM 1485 C CA . ALA A 1 187 ? -13.339 -1.406 3.928 1.00 97.56 187 ALA A CA 1
ATOM 1486 C C . ALA A 1 187 ? -13.388 -0.067 3.178 1.00 97.56 187 ALA A C 1
ATOM 1488 O O . ALA A 1 187 ? -14.460 0.508 3.000 1.00 97.56 187 ALA A O 1
ATOM 1489 N N . ARG A 1 188 ? -12.236 0.418 2.691 1.00 96.44 188 ARG A N 1
ATOM 1490 C CA . ARG A 1 188 ? -12.155 1.649 1.892 1.00 96.44 188 ARG A CA 1
ATOM 1491 C C . ARG A 1 188 ? -12.841 1.511 0.532 1.00 96.44 188 ARG A C 1
ATOM 1493 O O . ARG A 1 188 ? -13.373 2.497 0.036 1.00 96.44 188 ARG A O 1
ATOM 1500 N N . ALA A 1 189 ? -12.822 0.318 -0.054 1.00 96.06 189 ALA A N 1
ATOM 1501 C CA . ALA A 1 189 ? -13.509 0.010 -1.305 1.00 96.06 189 ALA A CA 1
ATOM 1502 C C . ALA A 1 189 ? -15.02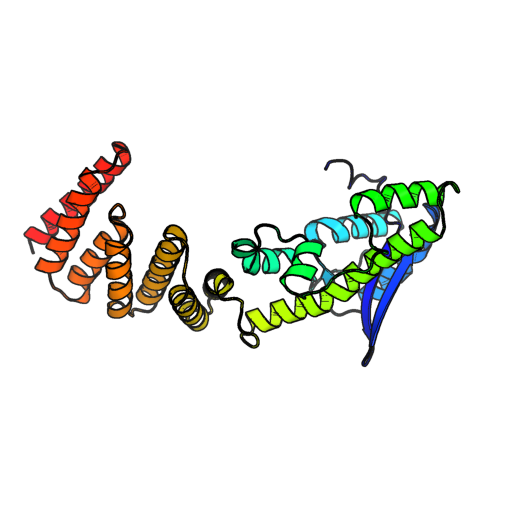1 -0.243 -1.129 1.00 96.06 189 ALA A C 1
ATOM 1504 O O . ALA A 1 189 ? -15.698 -0.533 -2.109 1.00 96.06 189 ALA A O 1
ATOM 1505 N N . GLY A 1 190 ? -15.554 -0.174 0.098 1.00 96.50 190 GLY A N 1
ATOM 1506 C CA . GLY A 1 190 ? -16.962 -0.467 0.386 1.00 96.50 190 GLY A CA 1
ATOM 1507 C C . GLY A 1 190 ? -17.320 -1.958 0.346 1.00 96.50 190 GLY A C 1
ATOM 1508 O O . GLY A 1 190 ? -18.488 -2.306 0.472 1.00 96.50 190 GLY A O 1
ATOM 1509 N N . GLN A 1 191 ? -16.336 -2.851 0.216 1.00 97.38 191 GLN A N 1
ATOM 1510 C CA . GLN A 1 191 ? -16.532 -4.304 0.197 1.00 97.38 191 GLN A CA 1
ATOM 1511 C C . GLN A 1 191 ? -16.621 -4.831 1.637 1.00 97.38 191 GLN A C 1
ATOM 1513 O O . GLN A 1 191 ? -15.687 -5.453 2.145 1.00 97.38 191 GLN A O 1
ATOM 1518 N N . LEU A 1 192 ? -17.720 -4.508 2.326 1.00 97.19 192 LEU A N 1
ATOM 1519 C CA . LEU A 1 192 ? -17.843 -4.676 3.779 1.00 97.19 192 LEU A CA 1
ATOM 1520 C C . LEU A 1 192 ? -17.737 -6.137 4.237 1.00 97.19 192 LEU A C 1
ATOM 1522 O O . LEU A 1 192 ? -17.041 -6.394 5.216 1.00 97.19 192 LEU A O 1
ATOM 1526 N N . ASP A 1 193 ? -18.319 -7.088 3.504 1.00 97.06 193 ASP A N 1
ATOM 1527 C CA . ASP A 1 193 ? -18.254 -8.516 3.860 1.00 97.06 193 ASP A CA 1
ATOM 1528 C C . ASP A 1 193 ? -16.817 -9.053 3.794 1.00 97.06 193 ASP A C 1
ATOM 1530 O O . ASP A 1 193 ? -16.336 -9.747 4.694 1.00 97.06 193 ASP A O 1
ATOM 1534 N N . ARG A 1 194 ? -16.080 -8.665 2.744 1.00 97.75 194 A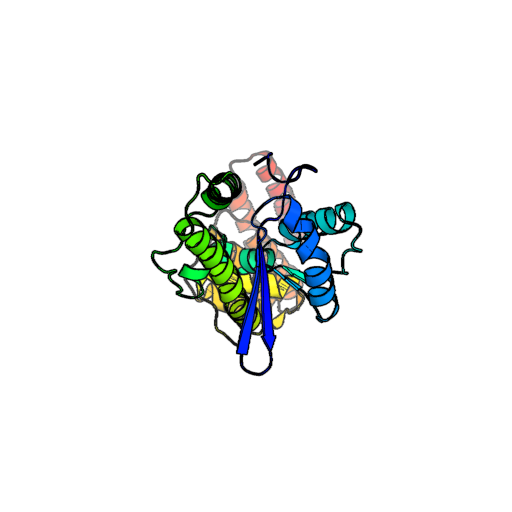RG A N 1
ATOM 1535 C CA . ARG A 1 194 ? -14.665 -9.030 2.582 1.00 97.75 194 ARG A CA 1
ATOM 1536 C C . ARG A 1 194 ? -13.803 -8.356 3.644 1.00 97.75 194 ARG A C 1
ATOM 1538 O O . ARG A 1 194 ? -12.882 -8.979 4.168 1.00 97.75 194 ARG A O 1
ATOM 1545 N N . ALA A 1 195 ? -14.115 -7.108 3.990 1.00 98.38 195 ALA A N 1
ATOM 1546 C CA . ALA A 1 195 ? -13.435 -6.383 5.054 1.00 98.38 195 ALA A CA 1
ATOM 1547 C C . ALA A 1 195 ? -13.629 -7.057 6.415 1.00 98.38 195 ALA A C 1
ATOM 1549 O O . ALA A 1 195 ? -12.651 -7.270 7.126 1.00 98.38 195 ALA A O 1
ATOM 1550 N N . GLU A 1 196 ? -14.861 -7.433 6.764 1.00 98.31 196 GLU A N 1
ATOM 1551 C CA . GLU A 1 196 ? -15.150 -8.167 7.996 1.00 98.31 196 GLU A CA 1
ATOM 1552 C C . GLU A 1 196 ? -14.379 -9.486 8.057 1.00 98.31 196 GLU A C 1
ATOM 1554 O O . GLU A 1 196 ? -13.691 -9.741 9.048 1.00 98.31 196 GLU A O 1
ATOM 1559 N N . SER A 1 197 ? -14.468 -10.300 7.001 1.00 97.50 197 SER A N 1
ATOM 1560 C CA . SER A 1 197 ? -13.765 -11.584 6.929 1.00 97.50 197 SER A CA 1
ATOM 1561 C C . SER A 1 197 ? -12.258 -11.399 7.140 1.00 97.50 197 SER A C 1
ATOM 1563 O O . SER A 1 197 ? -11.658 -12.055 7.994 1.00 97.50 197 SER A O 1
ATOM 1565 N N . ALA A 1 198 ? -11.657 -10.420 6.460 1.00 98.12 198 ALA A N 1
ATOM 1566 C CA . ALA A 1 198 ? -10.240 -10.112 6.599 1.00 98.12 198 ALA A CA 1
ATOM 1567 C C . ALA A 1 198 ? -9.868 -9.577 7.998 1.00 98.12 198 ALA A C 1
ATOM 1569 O O . ALA A 1 198 ? -8.814 -9.942 8.516 1.00 98.12 198 ALA A O 1
ATOM 1570 N N . TYR A 1 199 ? -10.711 -8.766 8.654 1.00 98.44 199 TYR A N 1
ATOM 1571 C CA . TYR A 1 199 ? -10.466 -8.342 10.042 1.00 98.44 199 TYR A CA 1
ATOM 1572 C C . TYR A 1 199 ? -10.491 -9.521 11.014 1.00 98.44 199 TYR A C 1
ATOM 1574 O O . TYR A 1 199 ? -9.642 -9.591 11.902 1.00 98.44 199 TYR A O 1
ATOM 1582 N N . ARG A 1 200 ? -11.444 -10.447 10.854 1.00 97.88 200 ARG A N 1
ATOM 1583 C CA . ARG A 1 200 ? -11.525 -11.654 11.689 1.00 97.88 200 ARG A CA 1
ATOM 1584 C C . ARG A 1 200 ? -10.279 -12.518 11.504 1.00 97.88 200 ARG A C 1
ATOM 1586 O O . ARG A 1 200 ? -9.598 -12.784 12.487 1.00 97.88 200 ARG A O 1
ATOM 1593 N N . ARG A 1 201 ? -9.890 -12.796 10.253 1.00 97.00 201 ARG A N 1
ATOM 1594 C CA . ARG A 1 201 ? -8.639 -13.509 9.933 1.00 97.00 201 ARG A CA 1
ATOM 1595 C C . ARG A 1 201 ? -7.406 -12.815 10.512 1.00 97.00 201 ARG A C 1
ATOM 1597 O O . ARG A 1 201 ? -6.543 -13.473 11.079 1.00 97.00 201 ARG A O 1
ATOM 1604 N N . ALA A 1 202 ? -7.330 -11.485 10.445 1.00 97.31 202 ALA A N 1
ATOM 1605 C CA . ALA A 1 202 ? -6.234 -10.740 11.064 1.00 97.31 202 ALA A CA 1
ATOM 1606 C C . ALA A 1 202 ? -6.169 -10.952 12.588 1.00 97.31 202 ALA A C 1
ATOM 1608 O O . ALA A 1 202 ? -5.081 -11.020 13.156 1.00 97.31 202 ALA A O 1
ATOM 1609 N N . LEU A 1 203 ? -7.323 -11.045 13.256 1.00 96.88 203 LEU A N 1
ATOM 1610 C CA . LEU A 1 203 ? -7.433 -11.221 14.706 1.00 96.88 203 LEU A CA 1
ATOM 1611 C C . LEU A 1 203 ? -7.211 -12.669 15.171 1.00 96.88 203 LEU A C 1
ATOM 1613 O O . LEU A 1 203 ? -6.919 -12.857 16.360 1.00 96.88 203 LEU A O 1
ATOM 1617 N N . ASP A 1 204 ? -7.277 -13.642 14.260 1.00 95.69 204 ASP A N 1
ATOM 1618 C CA . ASP A 1 204 ? -6.897 -15.044 14.494 1.00 95.69 204 ASP A CA 1
ATOM 1619 C C . ASP A 1 204 ? -5.372 -15.229 14.576 1.00 95.69 204 ASP A C 1
ATOM 1621 O O . ASP A 1 204 ? -4.884 -16.218 15.125 1.00 95.69 204 ASP A O 1
ATOM 1625 N N . HIS A 1 205 ? -4.599 -14.255 14.088 1.00 92.62 205 HIS A N 1
ATOM 1626 C CA . HIS A 1 205 ? -3.141 -14.267 14.140 1.00 92.62 205 HIS A CA 1
ATOM 1627 C C . HIS A 1 205 ? -2.579 -13.325 15.223 1.00 92.62 205 HIS A C 1
ATOM 1629 O O . HIS A 1 205 ? -3.224 -12.343 15.619 1.00 92.62 205 HIS A O 1
ATOM 1635 N N . PRO A 1 206 ? -1.355 -13.588 15.726 1.00 91.88 206 PRO A N 1
ATOM 1636 C CA . PRO A 1 206 ? -0.668 -12.667 16.622 1.00 91.88 206 PRO A CA 1
ATOM 1637 C C . PRO A 1 206 ? -0.455 -11.301 15.961 1.00 91.88 206 PRO A C 1
ATOM 1639 O O . PRO A 1 206 ? 0.098 -11.192 14.870 1.00 91.88 206 PRO A O 1
ATOM 1642 N N . LEU A 1 207 ? -0.867 -10.243 16.656 1.00 91.81 207 LEU A N 1
ATOM 1643 C CA . LEU A 1 207 ? -0.661 -8.857 16.248 1.00 91.81 207 LEU A CA 1
ATOM 1644 C C . LEU A 1 207 ? -0.051 -8.079 17.418 1.00 91.81 207 LEU A C 1
ATOM 1646 O O . LEU A 1 207 ? -0.426 -8.333 18.568 1.00 91.81 207 LEU A O 1
ATOM 1650 N N . PRO A 1 208 ? 0.819 -7.085 17.153 1.00 91.31 208 PRO A N 1
ATOM 1651 C CA . PRO A 1 208 ? 1.235 -6.130 18.173 1.00 91.31 208 PRO A CA 1
ATOM 1652 C C . PRO A 1 208 ? 0.010 -5.546 18.899 1.00 91.31 208 PRO A C 1
ATOM 1654 O O . PRO A 1 208 ? -0.973 -5.223 18.223 1.00 91.31 208 PRO A O 1
ATOM 1657 N N . PRO A 1 209 ? 0.040 -5.357 20.235 1.00 91.00 209 PRO A N 1
ATOM 1658 C CA . PRO A 1 209 ? -1.145 -4.971 21.008 1.00 91.00 209 PRO A CA 1
ATOM 1659 C C . PRO A 1 209 ? -1.88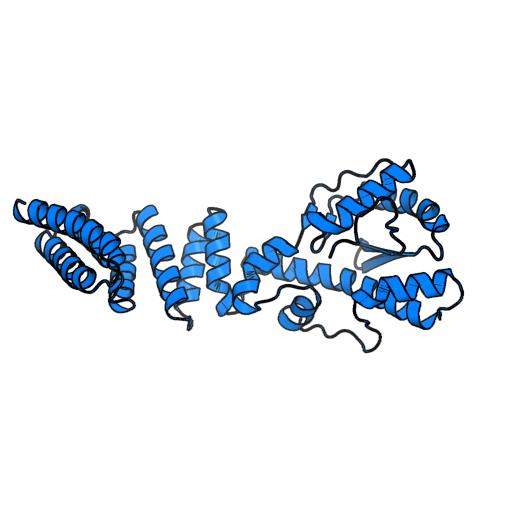7 -3.746 20.459 1.00 91.00 209 PRO A C 1
ATOM 1661 O O . PRO A 1 209 ? -3.114 -3.750 20.382 1.00 91.00 209 PRO A O 1
ATOM 1664 N N . ALA A 1 210 ? -1.149 -2.732 19.997 1.00 90.62 210 ALA A N 1
ATOM 1665 C CA . ALA A 1 210 ? -1.723 -1.536 19.383 1.00 90.62 210 ALA A CA 1
ATOM 1666 C C . ALA A 1 210 ? -2.483 -1.841 18.076 1.00 90.62 210 ALA A C 1
ATOM 1668 O O . ALA A 1 210 ? -3.596 -1.353 17.883 1.00 90.62 210 ALA A O 1
ATOM 1669 N N . LEU A 1 211 ? -1.920 -2.682 17.201 1.00 92.56 211 LEU A N 1
ATOM 1670 C CA . LEU A 1 211 ? -2.565 -3.084 15.946 1.00 92.56 211 LEU A CA 1
ATOM 1671 C C . LEU A 1 211 ? -3.757 -4.006 16.195 1.00 92.56 211 LEU A C 1
ATOM 1673 O O . LEU A 1 211 ? -4.792 -3.835 15.557 1.00 92.56 211 LEU A O 1
ATOM 1677 N N . ARG A 1 212 ? -3.646 -4.931 17.157 1.00 95.12 212 ARG A N 1
ATOM 1678 C CA . ARG A 1 212 ? -4.759 -5.793 17.573 1.00 95.12 212 ARG A CA 1
ATOM 1679 C C . ARG A 1 212 ? -5.937 -4.961 18.069 1.00 95.12 212 ARG A C 1
ATOM 1681 O O . ARG A 1 212 ? -7.063 -5.161 17.625 1.00 95.12 212 ARG A O 1
ATOM 1688 N N . ALA A 1 213 ? -5.669 -3.997 18.945 1.00 94.88 213 ALA A N 1
ATOM 1689 C CA . ALA A 1 213 ? -6.683 -3.088 19.456 1.00 94.88 213 ALA A CA 1
ATOM 1690 C C . ALA A 1 213 ? -7.326 -2.250 18.343 1.00 94.88 213 ALA A C 1
ATOM 1692 O O . ALA A 1 213 ? -8.543 -2.074 18.318 1.00 94.88 213 ALA A O 1
ATOM 1693 N N . GLN A 1 214 ? -6.522 -1.756 17.398 1.00 95.12 214 GLN A N 1
ATOM 1694 C CA . GLN A 1 214 ? -7.035 -1.014 16.253 1.00 95.12 214 GLN A CA 1
ATOM 1695 C C . GLN A 1 214 ? -7.925 -1.886 15.353 1.00 95.12 214 GLN A C 1
ATOM 1697 O O . GLN A 1 214 ? -9.007 -1.444 14.982 1.00 95.12 214 GLN A O 1
ATOM 1702 N N . ALA A 1 215 ? -7.523 -3.126 15.067 1.00 97.06 215 ALA A N 1
ATOM 1703 C CA . ALA A 1 215 ? -8.317 -4.078 14.294 1.00 97.06 215 ALA A CA 1
ATOM 1704 C C . ALA A 1 215 ? -9.653 -4.413 14.983 1.00 97.06 215 ALA A C 1
ATOM 1706 O O . ALA A 1 215 ? -10.696 -4.395 14.336 1.00 97.06 215 ALA A O 1
ATOM 1707 N N . MET A 1 216 ? -9.644 -4.641 16.305 1.00 97.69 216 MET A N 1
ATOM 1708 C CA . MET A 1 216 ? -10.868 -4.849 17.093 1.00 97.69 216 MET A CA 1
ATOM 1709 C C . MET A 1 216 ? -11.808 -3.642 17.011 1.00 97.69 216 MET A C 1
ATOM 1711 O O . MET A 1 216 ? -13.006 -3.815 16.806 1.00 97.69 216 MET A O 1
ATOM 1715 N N . ARG A 1 217 ? -11.269 -2.421 17.134 1.00 97.25 217 ARG A N 1
ATOM 1716 C CA . ARG A 1 217 ? -12.039 -1.173 17.020 1.00 97.25 217 ARG A CA 1
ATOM 1717 C C . ARG A 1 217 ? -12.665 -1.018 15.635 1.00 97.25 217 ARG A C 1
ATOM 1719 O O . ARG A 1 217 ? -13.848 -0.708 15.525 1.00 97.25 217 ARG A O 1
ATOM 1726 N N . GLU A 1 218 ? -11.875 -1.234 14.586 1.00 98.00 218 GLU A N 1
ATOM 1727 C CA . GLU A 1 218 ? -12.312 -1.120 13.192 1.00 98.00 218 GLU A CA 1
ATOM 1728 C C . GLU A 1 218 ? -13.401 -2.159 12.863 1.00 98.00 218 GLU A C 1
ATOM 1730 O O . GLU A 1 218 ? -14.432 -1.796 12.291 1.00 98.00 218 GLU A O 1
ATOM 1735 N N . LEU A 1 219 ? -13.239 -3.410 13.309 1.00 98.56 219 LEU A N 1
ATOM 1736 C CA . LEU A 1 219 ? -14.237 -4.471 13.151 1.00 98.56 219 LEU A CA 1
ATOM 1737 C C . LEU A 1 219 ? -15.525 -4.185 13.935 1.00 98.56 219 LEU A C 1
ATOM 1739 O O . LEU A 1 219 ? -16.619 -4.283 13.383 1.00 98.56 219 LEU A O 1
ATOM 1743 N N . ALA A 1 220 ? -15.418 -3.784 15.203 1.00 98.06 220 ALA A N 1
ATOM 1744 C CA . ALA A 1 220 ? -16.581 -3.462 16.026 1.00 98.06 220 ALA A CA 1
ATOM 1745 C C . ALA A 1 220 ? -17.376 -2.277 15.450 1.00 98.06 220 ALA A C 1
ATOM 1747 O O . ALA A 1 220 ? -18.608 -2.292 15.429 1.00 98.06 220 ALA A O 1
ATOM 1748 N N . ALA A 1 221 ? -16.680 -1.263 14.927 1.00 97.38 221 ALA A N 1
ATOM 1749 C CA . ALA A 1 221 ? -17.307 -0.142 14.238 1.00 97.38 221 ALA A CA 1
ATOM 1750 C C . ALA A 1 221 ? -17.998 -0.571 12.933 1.00 97.38 221 ALA A C 1
ATOM 1752 O O . ALA A 1 221 ? -19.092 -0.081 12.650 1.00 97.38 221 ALA A O 1
ATOM 1753 N N . LEU A 1 222 ? -17.395 -1.481 12.157 1.00 97.81 222 LEU A N 1
ATOM 1754 C CA . LEU A 1 222 ? -17.993 -2.038 10.940 1.00 97.81 222 LEU A CA 1
ATOM 1755 C C . LEU A 1 222 ? -19.284 -2.804 11.262 1.00 97.81 222 LEU A C 1
ATOM 1757 O O . LEU A 1 222 ? -20.330 -2.486 10.701 1.00 97.81 222 LEU A O 1
ATOM 1761 N N . LEU A 1 223 ? -19.239 -3.727 12.227 1.00 98.19 223 LEU A N 1
ATOM 1762 C CA . LEU A 1 223 ? -20.400 -4.511 12.668 1.00 98.19 223 LEU A CA 1
ATOM 1763 C C . LEU A 1 223 ? -21.532 -3.619 13.183 1.00 98.19 223 LEU A C 1
ATOM 1765 O O . LEU A 1 223 ? -22.692 -3.804 12.825 1.00 98.19 223 LEU A O 1
ATOM 1769 N N . LYS A 1 224 ? -21.194 -2.588 13.965 1.00 96.81 224 LYS A N 1
ATOM 1770 C CA . LYS A 1 224 ? -22.170 -1.609 14.452 1.00 96.81 224 LYS A CA 1
ATOM 1771 C C . LYS A 1 224 ? -22.857 -0.852 13.309 1.00 96.81 224 LYS A C 1
ATOM 1773 O O . LYS A 1 224 ? -24.052 -0.589 13.409 1.00 96.81 224 LYS A O 1
ATOM 1778 N N . ARG A 1 225 ? -22.127 -0.475 12.249 1.00 95.69 225 ARG A N 1
ATOM 1779 C CA . ARG A 1 225 ? -22.709 0.188 11.061 1.00 95.69 225 ARG A CA 1
ATOM 1780 C C . ARG A 1 225 ? -23.631 -0.743 10.276 1.00 95.69 225 ARG A C 1
ATOM 1782 O O . ARG A 1 225 ? -24.596 -0.260 9.703 1.00 95.69 225 ARG A O 1
ATOM 1789 N N . ALA A 1 226 ? -23.356 -2.044 10.298 1.00 95.88 226 ALA A N 1
ATOM 1790 C CA . ALA A 1 226 ? -24.212 -3.085 9.734 1.00 95.88 226 ALA A CA 1
ATOM 1791 C C . ALA A 1 226 ? -25.368 -3.505 10.671 1.00 95.88 226 ALA A C 1
ATOM 1793 O O . ALA A 1 226 ? -25.970 -4.552 10.469 1.00 95.88 226 ALA A O 1
ATOM 1794 N N . ASP A 1 227 ? -25.641 -2.731 11.728 1.00 96.50 227 ASP A N 1
ATOM 1795 C CA . ASP A 1 227 ? -26.644 -2.992 12.775 1.00 96.50 227 ASP A CA 1
ATOM 1796 C C . ASP A 1 227 ? -26.474 -4.307 13.567 1.00 96.50 227 ASP A C 1
ATOM 1798 O O . ASP A 1 227 ? -27.296 -4.648 14.413 1.00 96.50 227 ASP A O 1
ATOM 1802 N N . ARG A 1 228 ? -25.339 -4.999 13.407 1.00 97.69 228 ARG A N 1
ATOM 1803 C CA . ARG A 1 228 ? -24.960 -6.215 14.152 1.00 97.69 228 ARG A CA 1
ATOM 1804 C C . ARG A 1 228 ? -24.350 -5.853 15.506 1.00 97.69 228 ARG A C 1
ATOM 1806 O O . ARG A 1 228 ? -23.169 -6.077 15.785 1.00 97.69 228 ARG A O 1
ATOM 1813 N N . ARG A 1 229 ? -25.160 -5.202 16.344 1.00 97.31 229 ARG A N 1
ATOM 1814 C CA . ARG A 1 229 ? -24.723 -4.565 17.599 1.00 97.31 229 ARG A CA 1
ATOM 1815 C C . ARG A 1 229 ? -24.265 -5.557 18.660 1.00 97.31 229 ARG A C 1
ATOM 1817 O O . ARG A 1 229 ? -23.298 -5.254 19.356 1.00 97.31 229 ARG A O 1
ATOM 1824 N N . ASP A 1 230 ? -24.906 -6.717 18.751 1.00 98.12 230 ASP A N 1
ATOM 1825 C CA . ASP A 1 230 ? -24.527 -7.765 19.705 1.00 98.12 230 ASP A CA 1
ATOM 1826 C C . ASP A 1 230 ? -23.107 -8.275 19.428 1.00 98.12 230 ASP A C 1
ATOM 1828 O O . ASP A 1 230 ? -22.265 -8.338 20.324 1.00 98.12 230 ASP A O 1
ATOM 1832 N N . GLU A 1 231 ? -22.786 -8.532 18.159 1.00 98.06 231 GLU A N 1
ATOM 1833 C CA . GLU A 1 231 ? -21.440 -8.942 17.755 1.00 98.06 231 GLU A CA 1
ATOM 1834 C C . GLU A 1 231 ? -20.411 -7.827 17.946 1.00 98.06 231 GLU A C 1
ATOM 1836 O O . GLU A 1 231 ? -19.300 -8.077 18.416 1.00 98.06 231 GLU A O 1
ATOM 1841 N N . ALA A 1 232 ? -20.773 -6.579 17.634 1.00 98.19 232 ALA A N 1
ATOM 1842 C CA . ALA A 1 232 ? -19.908 -5.436 17.908 1.00 98.19 232 ALA A CA 1
ATOM 1843 C C . ALA A 1 232 ? -19.578 -5.327 19.408 1.00 98.19 232 ALA A C 1
ATOM 1845 O O . ALA A 1 232 ? -18.434 -5.049 19.771 1.00 98.19 232 ALA A O 1
ATOM 1846 N N . ALA A 1 233 ? -20.553 -5.578 20.290 1.00 97.88 233 ALA A N 1
ATOM 1847 C CA . ALA A 1 233 ? -20.362 -5.530 21.735 1.00 97.88 233 ALA A CA 1
ATOM 1848 C C . ALA A 1 233 ? -19.335 -6.562 22.227 1.00 97.88 233 ALA A C 1
ATOM 1850 O O . ALA A 1 233 ? -18.544 -6.236 23.112 1.00 97.88 233 ALA A O 1
ATOM 1851 N N . VAL A 1 234 ? -19.271 -7.758 21.629 1.00 97.94 234 VAL A N 1
ATOM 1852 C CA . VAL A 1 234 ? -18.239 -8.764 21.953 1.00 97.94 234 VAL A CA 1
ATOM 1853 C C . VAL A 1 234 ? -16.835 -8.201 21.715 1.00 97.94 234 VAL A C 1
ATOM 1855 O O . VAL A 1 234 ? -15.960 -8.300 22.580 1.00 97.94 234 VAL A O 1
ATOM 1858 N N . TRP A 1 235 ? -16.623 -7.536 20.579 1.00 97.81 235 TRP A N 1
ATOM 1859 C CA . TRP A 1 235 ? -15.334 -6.925 20.252 1.00 97.81 235 TRP A CA 1
ATOM 1860 C C . TRP A 1 235 ? -15.009 -5.718 21.131 1.00 97.81 235 TRP A C 1
ATOM 1862 O O . TRP A 1 235 ? -13.866 -5.578 21.569 1.00 97.81 235 TRP A O 1
ATOM 1872 N N . TRP A 1 236 ? -15.999 -4.889 21.475 1.00 97.75 236 TRP A N 1
ATOM 1873 C CA . TRP A 1 236 ? -15.801 -3.804 22.439 1.00 97.75 236 TRP A CA 1
ATOM 1874 C C . TRP A 1 236 ? -15.442 -4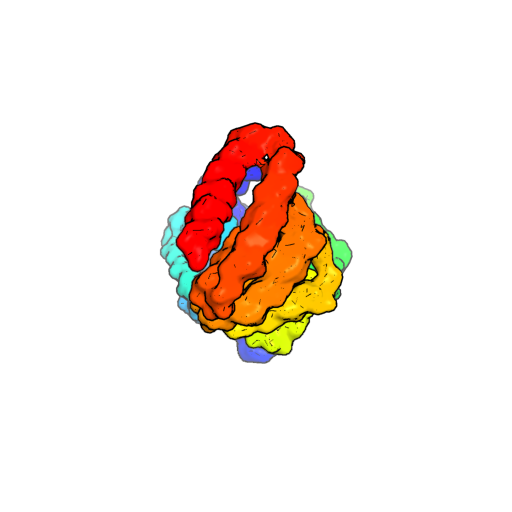.327 23.835 1.00 97.75 236 TRP A C 1
ATOM 1876 O O . TRP A 1 236 ? -14.563 -3.771 24.490 1.00 97.75 236 TRP A O 1
ATOM 1886 N N . GLN A 1 237 ? -16.046 -5.428 24.289 1.00 96.75 237 GLN A N 1
ATOM 1887 C CA . GLN A 1 237 ? -15.676 -6.069 25.558 1.00 96.75 237 GLN A CA 1
ATOM 1888 C C . GLN A 1 237 ? -14.243 -6.598 25.530 1.00 96.75 237 GLN A C 1
ATOM 1890 O O . GLN A 1 237 ? -13.496 -6.394 26.489 1.00 96.75 237 GLN A O 1
ATOM 1895 N N . ALA A 1 238 ? -13.842 -7.257 24.440 1.00 95.81 238 ALA A N 1
ATOM 1896 C CA . ALA A 1 238 ? -12.470 -7.722 24.263 1.00 95.81 238 ALA A CA 1
ATOM 1897 C C . ALA A 1 238 ? -11.473 -6.549 24.268 1.00 95.81 238 ALA A C 1
ATOM 1899 O O . ALA A 1 238 ? -10.460 -6.605 24.968 1.00 95.81 238 ALA A O 1
ATOM 1900 N N . LEU A 1 239 ? -11.796 -5.455 23.572 1.00 95.94 239 LEU A N 1
ATOM 1901 C CA . LEU A 1 239 ? -10.969 -4.250 23.525 1.00 95.94 239 LEU A CA 1
ATOM 1902 C C . LEU A 1 239 ? -10.825 -3.589 24.904 1.00 95.94 239 LEU A C 1
ATOM 1904 O O . LEU A 1 239 ? -9.712 -3.256 25.306 1.00 95.94 239 LEU A O 1
ATOM 1908 N N . ALA A 1 240 ? -11.919 -3.470 25.662 1.00 94.94 240 ALA A N 1
ATOM 1909 C CA . ALA A 1 240 ? -11.908 -2.896 27.009 1.00 94.94 240 ALA A CA 1
ATOM 1910 C C .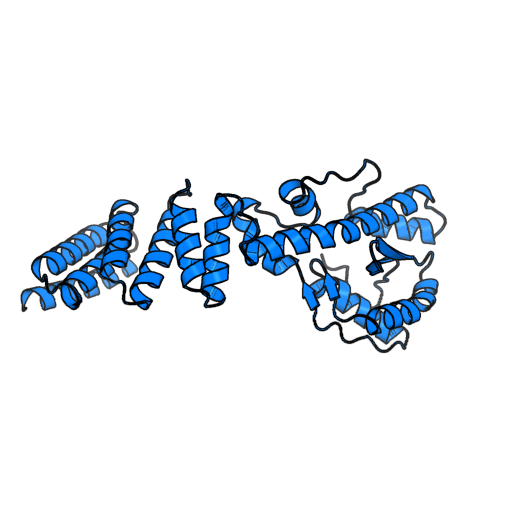 ALA A 1 240 ? -11.058 -3.704 28.007 1.00 94.94 240 ALA A C 1
ATOM 1912 O O . ALA A 1 240 ? -10.595 -3.143 29.004 1.00 94.94 240 ALA A O 1
ATOM 1913 N N . LYS A 1 241 ? -10.869 -5.010 27.769 1.00 93.88 241 LYS A N 1
ATOM 1914 C CA . LYS A 1 241 ? -9.953 -5.866 28.540 1.00 93.88 241 LYS A CA 1
ATOM 1915 C C . LYS A 1 241 ? -8.505 -5.701 28.079 1.00 93.88 241 LYS A C 1
ATOM 1917 O O . LYS A 1 241 ? -7.613 -5.631 28.916 1.00 93.88 241 LYS A O 1
ATOM 1922 N N . LEU A 1 242 ? -8.282 -5.629 26.764 1.00 92.81 242 LEU A N 1
ATOM 1923 C CA . LEU A 1 242 ? -6.949 -5.523 26.166 1.00 92.81 242 LEU A CA 1
ATOM 1924 C C . LEU A 1 242 ? -6.268 -4.184 26.478 1.00 92.81 242 LEU A C 1
ATOM 1926 O O . LEU A 1 242 ? -5.071 -4.158 26.751 1.00 92.81 242 LEU A O 1
ATOM 1930 N N . LEU A 1 243 ? -7.018 -3.080 26.434 1.00 90.19 243 LEU A N 1
ATOM 1931 C CA . LEU A 1 243 ? -6.511 -1.736 26.698 1.00 90.19 243 LEU A CA 1
ATOM 1932 C C . LEU A 1 243 ? -7.254 -1.099 27.877 1.00 90.19 243 LEU A C 1
ATOM 1934 O O . LEU A 1 243 ? -8.235 -0.384 27.674 1.00 90.19 243 LEU A O 1
ATOM 1938 N N . PRO A 1 244 ? -6.776 -1.292 29.121 1.00 85.62 244 PRO A N 1
ATOM 1939 C CA . PRO A 1 244 ? -7.388 -0.671 30.286 1.00 85.62 244 PRO A CA 1
ATOM 1940 C C . PRO A 1 244 ? -7.475 0.854 30.166 1.00 85.62 244 PRO A C 1
ATOM 1942 O O . PRO A 1 244 ? -8.515 1.422 30.453 1.00 85.62 244 PRO A O 1
ATOM 1945 N N . ALA A 1 245 ? -6.442 1.536 29.670 1.00 85.00 245 ALA A N 1
ATOM 1946 C CA . ALA A 1 245 ? -6.460 3.000 29.572 1.00 85.00 245 ALA A CA 1
ATOM 1947 C C . ALA A 1 245 ? -7.495 3.560 28.574 1.00 85.00 245 ALA A C 1
ATOM 1949 O O . ALA A 1 245 ? -7.827 4.743 28.656 1.00 85.00 245 ALA A O 1
ATOM 1950 N N . ASP A 1 246 ? -8.000 2.735 27.653 1.00 85.25 246 ASP A N 1
ATOM 1951 C CA . ASP A 1 246 ? -8.962 3.154 26.643 1.00 85.25 246 ASP A CA 1
ATOM 1952 C C . ASP A 1 246 ? -10.399 3.104 27.185 1.00 85.25 246 ASP A C 1
ATOM 1954 O O . ASP A 1 246 ? -10.923 2.052 27.563 1.00 85.25 246 ASP A O 1
ATOM 1958 N N . ILE A 1 247 ? -11.043 4.271 27.215 1.00 94.75 247 ILE A N 1
ATOM 1959 C CA . ILE A 1 247 ? -12.430 4.429 27.662 1.00 94.75 247 ILE A CA 1
ATOM 1960 C C . ILE A 1 247 ? -13.438 4.329 26.515 1.00 94.75 247 ILE A C 1
ATOM 1962 O O . ILE A 1 247 ? -14.630 4.185 26.782 1.00 94.75 247 ILE A O 1
ATOM 1966 N N . GLU A 1 248 ? -13.004 4.399 25.254 1.00 95.00 248 GLU A N 1
ATOM 1967 C CA . GLU A 1 248 ? -13.893 4.399 24.088 1.00 95.00 248 GLU A CA 1
ATOM 1968 C C . GLU A 1 248 ? -14.737 3.124 24.045 1.00 95.00 248 GLU A C 1
ATOM 1970 O O . GLU A 1 248 ? -15.961 3.185 23.922 1.00 95.00 248 GLU A O 1
ATOM 1975 N N . ALA A 1 249 ? -14.099 1.971 24.251 1.00 96.00 249 ALA A N 1
ATOM 1976 C CA . ALA A 1 249 ? -14.779 0.683 24.288 1.00 96.00 249 ALA A CA 1
ATOM 1977 C C . ALA A 1 249 ? -15.881 0.634 25.363 1.00 96.00 249 ALA A C 1
ATOM 1979 O O . ALA A 1 249 ? -16.983 0.150 25.111 1.00 96.00 249 ALA A O 1
ATOM 1980 N N . LEU A 1 250 ? -15.625 1.195 26.549 1.00 97.25 250 LEU A N 1
ATOM 1981 C CA . LEU A 1 250 ? -16.610 1.270 27.634 1.00 97.25 250 LEU A CA 1
ATOM 1982 C C . LEU A 1 250 ? -17.744 2.247 27.315 1.00 97.25 250 LEU A C 1
ATOM 1984 O O . LEU A 1 250 ? -18.905 1.981 27.622 1.00 97.25 250 LEU A O 1
ATOM 1988 N N . VAL A 1 251 ? -17.425 3.368 26.667 1.00 97.50 251 VAL A N 1
ATOM 1989 C CA . VAL A 1 251 ? -18.408 4.347 26.196 1.00 97.50 251 VAL A CA 1
ATOM 1990 C C . VAL A 1 251 ? -19.341 3.727 25.158 1.00 97.50 251 VAL A C 1
ATOM 1992 O O . VAL A 1 251 ? -20.546 3.996 25.207 1.00 97.50 251 VAL A O 1
ATOM 1995 N N . GLU A 1 252 ? -18.820 2.917 24.238 1.00 97.69 252 GLU A N 1
ATOM 1996 C CA . GLU A 1 252 ? -19.614 2.191 23.243 1.00 97.69 252 GLU A CA 1
ATOM 1997 C C . GLU A 1 252 ? -20.455 1.080 23.881 1.00 97.69 252 GLU A C 1
ATOM 1999 O O . GLU A 1 252 ? -21.645 0.978 23.583 1.00 97.69 252 GLU A O 1
ATOM 2004 N N . LEU A 1 253 ? -19.908 0.332 24.845 1.00 97.69 253 LEU A N 1
ATOM 2005 C CA . LEU A 1 253 ? -20.673 -0.661 25.608 1.00 97.69 253 LEU A CA 1
ATOM 2006 C C . LEU A 1 253 ? -21.802 -0.036 26.426 1.00 97.69 253 LEU A C 1
ATOM 2008 O O . LEU A 1 253 ? -22.905 -0.575 26.462 1.00 97.69 253 LEU A O 1
ATOM 2012 N N . ALA A 1 254 ? -21.568 1.122 27.042 1.00 97.81 254 ALA A N 1
ATOM 2013 C CA . ALA A 1 254 ? -22.615 1.848 27.750 1.00 97.81 254 ALA A CA 1
ATOM 2014 C C . ALA A 1 254 ? -23.765 2.247 26.807 1.00 97.81 254 ALA A C 1
ATOM 2016 O O . ALA A 1 254 ? -24.927 2.082 27.168 1.00 97.81 254 ALA A O 1
ATOM 2017 N N . LYS A 1 255 ? -23.460 2.716 25.585 1.00 97.31 255 LYS A N 1
ATOM 2018 C CA . LYS A 1 255 ? -24.486 3.017 24.566 1.00 97.31 255 LYS A CA 1
ATOM 2019 C C . LYS A 1 255 ? -25.232 1.756 24.134 1.00 97.31 255 LYS A C 1
ATOM 2021 O O . LYS A 1 255 ? -26.449 1.794 23.995 1.00 97.31 255 LYS A O 1
ATOM 2026 N N . TYR A 1 256 ? -24.515 0.654 23.926 1.00 98.00 256 TYR A N 1
ATOM 2027 C CA . TYR A 1 256 ? -25.099 -0.635 23.563 1.00 98.00 256 TYR A CA 1
ATOM 2028 C C . TYR A 1 256 ? -26.099 -1.123 24.622 1.00 98.00 256 TYR A C 1
ATOM 2030 O O . TYR A 1 256 ? -27.260 -1.371 24.295 1.00 98.00 256 TYR A O 1
ATOM 2038 N N . TYR A 1 257 ? -25.696 -1.171 25.894 1.00 98.19 257 TYR A N 1
ATOM 2039 C CA . TYR A 1 257 ? -26.589 -1.605 26.969 1.00 98.19 257 TYR A CA 1
ATOM 2040 C C . TYR A 1 257 ? -27.769 -0.652 27.164 1.00 98.19 257 TYR A C 1
ATOM 2042 O O . TYR A 1 257 ? -28.893 -1.110 27.335 1.00 98.19 257 TYR A O 1
ATOM 2050 N N . GLU A 1 258 ? -27.553 0.662 27.055 1.00 96.94 258 GLU A N 1
ATOM 2051 C CA . GLU A 1 258 ? -28.629 1.640 27.221 1.00 96.94 258 GLU A CA 1
ATOM 2052 C C . GLU A 1 258 ? -29.647 1.593 26.070 1.00 96.94 258 GLU A C 1
ATOM 2054 O O . GLU A 1 258 ? -30.859 1.629 26.291 1.00 96.94 258 GLU A O 1
ATOM 2059 N N . TRP A 1 259 ? -29.172 1.591 24.824 1.00 96.12 259 TRP A N 1
ATOM 2060 C CA . TRP A 1 259 ? -30.026 1.844 23.663 1.00 96.12 259 TRP A CA 1
ATOM 2061 C C . TRP A 1 259 ? -30.500 0.578 22.972 1.00 96.12 259 TRP A C 1
ATOM 2063 O O . TRP A 1 259 ? -31.608 0.600 22.437 1.00 96.12 259 TRP A O 1
ATOM 2073 N N . HIS A 1 260 ? -29.707 -0.492 22.984 1.00 96.12 260 HIS A N 1
ATOM 2074 C CA . HIS A 1 260 ? -30.040 -1.739 22.305 1.00 96.12 260 HIS A CA 1
ATOM 2075 C C . HIS A 1 260 ? -30.631 -2.768 23.271 1.00 96.12 260 HIS A C 1
ATOM 2077 O O . HIS A 1 260 ? -31.780 -3.153 23.097 1.00 96.12 260 HIS A O 1
ATOM 2083 N N . VAL A 1 261 ? -29.895 -3.125 24.329 1.00 97.12 261 VAL A N 1
ATOM 2084 C CA . VAL A 1 261 ? -30.325 -4.150 25.305 1.00 97.12 261 VAL A CA 1
ATOM 2085 C C . VAL A 1 261 ? -31.359 -3.613 26.303 1.00 97.12 261 VAL A C 1
ATOM 2087 O O . VAL A 1 261 ? -32.124 -4.382 26.871 1.00 97.12 261 VAL A O 1
ATOM 2090 N N . LYS A 1 262 ? -31.397 -2.289 26.508 1.00 96.69 262 LYS A N 1
ATOM 2091 C CA . LYS A 1 262 ? -32.211 -1.602 27.531 1.00 96.69 262 LYS A CA 1
ATOM 2092 C C . LYS A 1 262 ? -31.867 -2.006 28.976 1.00 96.69 262 LYS A C 1
ATOM 2094 O O . LYS A 1 262 ? -32.695 -1.884 29.871 1.00 96.69 262 LYS A O 1
ATOM 2099 N N . ASP A 1 263 ? -30.622 -2.414 29.215 1.00 97.69 263 ASP A N 1
ATOM 2100 C CA . ASP A 1 263 ? -30.077 -2.729 30.539 1.00 97.69 263 ASP A CA 1
ATOM 2101 C C . ASP A 1 263 ? -29.374 -1.487 31.114 1.00 97.69 263 ASP A C 1
ATOM 2103 O O . ASP A 1 263 ? -28.192 -1.219 30.859 1.00 97.69 263 ASP A O 1
ATOM 2107 N N . VAL A 1 264 ? -30.135 -0.672 31.851 1.00 96.94 264 VAL A N 1
ATOM 2108 C CA . VAL A 1 264 ? -29.643 0.594 32.421 1.00 96.94 264 VAL A CA 1
ATOM 2109 C C . VAL A 1 264 ? -28.549 0.350 33.460 1.00 96.94 264 VAL A C 1
ATOM 2111 O O . VAL A 1 264 ? -27.572 1.102 33.501 1.00 96.94 264 VAL A O 1
ATOM 2114 N N . GLU A 1 265 ? -28.646 -0.718 34.250 1.00 97.19 265 GLU A N 1
ATOM 2115 C CA . GLU A 1 265 ? -27.657 -1.031 35.283 1.00 97.19 265 GLU A CA 1
ATOM 2116 C C . GLU A 1 265 ? -26.303 -1.402 34.673 1.00 97.19 265 GLU A C 1
ATOM 2118 O O . GLU A 1 265 ? -25.273 -0.849 35.076 1.00 97.19 265 GLU A O 1
ATOM 2123 N N . LYS A 1 266 ? -26.270 -2.223 33.614 1.00 97.19 266 LYS A N 1
ATOM 2124 C CA . LYS A 1 266 ? -25.016 -2.470 32.883 1.00 97.19 266 LYS A CA 1
ATOM 2125 C C . LYS A 1 266 ? -24.486 -1.217 32.199 1.00 97.19 266 LYS A C 1
ATOM 2127 O O . LYS A 1 266 ? -23.276 -0.985 32.218 1.00 97.19 266 LYS A O 1
ATOM 2132 N N . ALA A 1 267 ? -25.351 -0.371 31.636 1.00 97.50 267 ALA A N 1
ATOM 2133 C CA . ALA A 1 267 ? -24.916 0.897 31.049 1.00 97.50 267 ALA A CA 1
ATOM 2134 C C . ALA A 1 267 ? -24.255 1.822 32.091 1.00 97.50 267 ALA A C 1
ATOM 2136 O O . ALA A 1 267 ? -23.220 2.446 31.813 1.00 97.50 267 ALA A O 1
ATOM 2137 N N . ARG A 1 268 ? -24.812 1.876 33.309 1.00 97.81 268 ARG A N 1
ATOM 2138 C CA . ARG A 1 268 ? -24.238 2.598 34.454 1.00 97.81 268 ARG A CA 1
ATOM 2139 C C . ARG A 1 268 ? -22.906 1.997 34.878 1.00 97.81 268 ARG A C 1
ATOM 2141 O O . ARG A 1 268 ? -21.955 2.756 35.054 1.00 97.81 268 ARG A O 1
ATOM 2148 N N . ALA A 1 269 ? -22.813 0.672 34.977 1.00 97.38 269 ALA A N 1
ATOM 2149 C CA . ALA A 1 269 ? -21.577 -0.020 35.330 1.00 97.38 269 ALA A CA 1
ATOM 2150 C C . ALA A 1 269 ? -20.445 0.288 34.334 1.00 97.38 269 ALA A C 1
ATOM 2152 O O . ALA A 1 269 ? -19.357 0.679 34.749 1.00 97.38 269 ALA A O 1
ATOM 2153 N N . MET A 1 270 ? -20.708 0.211 33.023 1.00 97.75 270 MET A N 1
ATOM 2154 C CA . MET A 1 270 ? -19.712 0.545 31.992 1.00 97.75 270 MET A CA 1
ATOM 2155 C C . MET A 1 270 ? -19.295 2.021 32.041 1.00 97.75 270 MET A C 1
ATOM 2157 O O . MET A 1 270 ? -18.118 2.340 31.884 1.00 97.75 270 MET A O 1
ATOM 2161 N N . THR A 1 271 ? -20.241 2.930 32.297 1.00 97.75 271 THR A N 1
ATOM 2162 C CA . THR A 1 271 ? -19.942 4.367 32.428 1.00 97.75 271 THR A CA 1
ATOM 2163 C C . THR A 1 271 ? -19.115 4.656 33.685 1.00 97.75 271 THR A C 1
ATOM 2165 O O . THR A 1 271 ? -18.151 5.412 33.618 1.00 97.75 271 THR A O 1
ATOM 2168 N N . GLY A 1 272 ? -19.446 4.037 34.822 1.00 97.19 272 GLY A N 1
ATOM 2169 C CA . GLY A 1 272 ? -18.686 4.170 36.069 1.00 97.19 272 GLY A CA 1
ATOM 2170 C C . GLY A 1 272 ? -17.272 3.599 35.956 1.00 97.19 272 GLY A C 1
ATOM 2171 O O . GLY A 1 272 ? -16.310 4.233 36.389 1.00 97.19 272 GLY A O 1
ATOM 2172 N N . GLU A 1 273 ? -17.133 2.452 35.289 1.00 96.19 273 GLU A N 1
ATOM 2173 C CA . GLU A 1 273 ? -15.835 1.887 34.929 1.00 96.19 273 GLU A CA 1
ATOM 2174 C C . GLU A 1 273 ? -15.027 2.908 34.112 1.00 96.19 273 GLU A C 1
ATOM 2176 O O . GLU A 1 273 ? -13.903 3.226 34.496 1.00 96.19 273 GLU A O 1
ATOM 2181 N N . ALA A 1 274 ? -15.614 3.496 33.061 1.00 96.94 274 ALA A N 1
ATOM 2182 C CA . ALA A 1 274 ? -14.948 4.490 32.216 1.00 96.94 274 ALA A CA 1
ATOM 2183 C C . ALA A 1 274 ? -14.470 5.719 33.004 1.00 96.94 274 ALA A C 1
ATOM 2185 O O . ALA A 1 274 ? -13.342 6.162 32.795 1.00 96.94 274 ALA A O 1
ATOM 2186 N N . ILE A 1 275 ? -15.280 6.227 33.943 1.00 96.75 275 ILE A N 1
ATOM 2187 C CA . ILE A 1 275 ? -14.911 7.350 34.826 1.00 96.75 275 ILE A CA 1
ATOM 2188 C C . ILE A 1 275 ? -13.653 7.006 35.616 1.00 96.75 275 ILE A C 1
ATOM 2190 O O . ILE A 1 275 ? -12.666 7.739 35.573 1.00 96.75 275 ILE A O 1
ATOM 2194 N N . ARG A 1 276 ? -13.657 5.855 36.292 1.00 95.19 276 ARG A N 1
ATOM 2195 C CA . ARG A 1 276 ? -12.520 5.425 37.110 1.00 95.19 276 ARG A CA 1
ATOM 2196 C C . ARG A 1 276 ? -11.246 5.232 36.278 1.00 95.19 276 ARG A C 1
ATOM 2198 O O . ARG A 1 276 ? -10.161 5.546 36.756 1.00 95.19 276 ARG A O 1
ATOM 2205 N N . ARG A 1 277 ? -11.352 4.780 35.022 1.00 94.81 277 ARG A N 1
ATOM 2206 C CA . ARG A 1 277 ? -10.183 4.677 34.127 1.00 94.81 277 ARG A CA 1
ATOM 2207 C C . ARG A 1 277 ? -9.688 6.045 33.646 1.00 94.81 277 ARG A C 1
ATOM 2209 O O . ARG A 1 277 ? -8.482 6.277 33.633 1.00 94.81 277 ARG A O 1
ATOM 2216 N N . ALA A 1 278 ? -10.601 6.958 33.312 1.00 94.81 278 ALA A N 1
ATOM 2217 C CA . ALA A 1 278 ? -10.268 8.320 32.897 1.00 94.81 278 ALA A CA 1
ATOM 2218 C C . ALA A 1 278 ? -9.589 9.128 34.018 1.00 94.81 278 ALA A C 1
ATOM 2220 O O . ALA A 1 278 ? -8.694 9.923 33.744 1.00 94.81 278 ALA A O 1
ATOM 2221 N N . GLN A 1 279 ? -9.940 8.899 35.289 1.00 94.19 279 GLN A N 1
ATOM 2222 C CA . GLN A 1 279 ? -9.289 9.555 36.436 1.00 94.19 279 GLN A CA 1
ATOM 2223 C C . GLN A 1 279 ? -7.770 9.318 36.482 1.00 94.19 279 GLN A C 1
ATOM 2225 O O . GLN A 1 279 ? -7.023 10.207 36.893 1.00 94.19 279 GLN A O 1
ATOM 2230 N N . ALA A 1 280 ? -7.308 8.156 36.010 1.00 92.31 280 ALA A N 1
ATOM 2231 C CA . ALA A 1 280 ? -5.893 7.794 35.962 1.00 92.31 280 ALA A CA 1
ATOM 2232 C C . ALA A 1 280 ? -5.124 8.422 34.778 1.00 92.31 280 ALA A C 1
ATOM 2234 O O . ALA A 1 280 ? -3.918 8.204 34.641 1.00 92.31 280 ALA A O 1
ATOM 2235 N N . TRP A 1 281 ? -5.788 9.184 33.901 1.00 93.19 281 TRP A N 1
ATOM 2236 C CA . TRP A 1 281 ? -5.136 9.824 32.760 1.00 93.19 281 TRP A CA 1
ATOM 2237 C C . TRP A 1 281 ? -4.180 10.939 33.197 1.00 93.19 281 TRP A C 1
ATOM 2239 O O . TRP A 1 281 ? -4.490 11.757 34.066 1.00 93.19 281 TRP A O 1
ATOM 2249 N N . ARG A 1 282 ? -3.006 10.980 32.552 1.00 92.75 282 ARG A N 1
ATOM 2250 C CA . ARG A 1 282 ? -1.939 11.950 32.851 1.00 92.75 282 ARG A CA 1
ATOM 2251 C C . ARG A 1 282 ? -2.223 13.344 32.298 1.00 92.75 282 ARG A C 1
ATOM 2253 O O . ARG A 1 282 ? -1.808 14.316 32.915 1.00 92.75 282 ARG A O 1
ATOM 2260 N N . ASN A 1 283 ? -2.898 13.443 31.151 1.00 94.00 283 ASN A N 1
ATOM 2261 C CA . ASN A 1 283 ? -3.227 14.717 30.515 1.00 94.00 283 ASN A CA 1
ATOM 2262 C C . ASN A 1 283 ? -4.445 15.355 31.215 1.00 94.00 283 ASN A C 1
ATOM 2264 O O . ASN A 1 283 ? -5.550 14.818 31.089 1.00 94.00 283 ASN A O 1
ATOM 2268 N N . PRO A 1 284 ? -4.289 16.490 31.927 1.00 93.19 284 PRO A N 1
ATOM 2269 C CA . PRO A 1 284 ? -5.387 17.084 32.686 1.00 93.19 284 PRO A CA 1
ATOM 2270 C C . PRO A 1 284 ? -6.540 17.567 31.804 1.00 93.19 284 PRO A C 1
ATOM 2272 O O . PRO A 1 284 ? -7.691 17.434 32.201 1.00 93.19 284 PRO A O 1
ATOM 2275 N N . VAL A 1 285 ? -6.248 18.089 30.608 1.00 94.81 285 VAL A N 1
ATOM 2276 C CA . VAL A 1 285 ? -7.263 18.649 29.700 1.00 94.81 285 VAL A CA 1
ATOM 2277 C C . VAL A 1 285 ? -8.150 17.540 29.138 1.00 94.81 285 VAL A C 1
ATOM 2279 O O . VAL A 1 285 ? -9.377 17.626 29.201 1.00 94.81 285 VAL A O 1
ATOM 2282 N N . GLU A 1 286 ? -7.537 16.468 28.631 1.00 92.69 286 GLU A N 1
ATOM 2283 C CA . GLU A 1 286 ? -8.270 15.301 28.122 1.00 92.69 286 GLU A CA 1
ATOM 2284 C C . GLU A 1 286 ? -9.061 14.611 29.231 1.00 92.69 286 GLU A C 1
ATOM 2286 O O . GLU A 1 286 ? -10.217 14.242 29.021 1.00 92.69 286 GLU A O 1
ATOM 2291 N N . ARG A 1 287 ? -8.464 14.491 30.424 1.00 94.81 287 ARG A N 1
ATOM 2292 C CA . ARG A 1 287 ? -9.120 13.925 31.602 1.00 94.81 287 ARG A CA 1
ATOM 2293 C C . ARG A 1 287 ? -10.372 14.708 31.976 1.00 94.81 287 ARG A C 1
ATOM 2295 O O . ARG A 1 287 ? -11.433 14.103 32.072 1.00 94.81 287 ARG A O 1
ATOM 2302 N N . THR A 1 288 ? -10.270 16.022 32.175 1.00 95.56 288 THR A N 1
ATOM 2303 C CA . THR A 1 288 ? -11.415 16.853 32.581 1.00 95.56 288 THR A CA 1
ATOM 2304 C C . THR A 1 288 ? -12.547 16.751 31.564 1.00 95.56 288 THR A C 1
ATOM 2306 O O . THR A 1 288 ? -13.669 16.416 31.932 1.00 95.56 288 THR A O 1
ATOM 2309 N N . ARG A 1 289 ? -12.238 16.902 30.269 1.00 95.38 289 ARG A N 1
ATOM 2310 C CA . ARG A 1 289 ? -13.233 16.788 29.194 1.00 95.38 289 ARG A CA 1
ATOM 2311 C C . ARG A 1 289 ? -13.909 15.413 29.158 1.00 95.38 289 ARG A C 1
ATOM 2313 O O . ARG A 1 289 ? -15.116 15.321 28.934 1.00 95.38 289 ARG A O 1
ATOM 2320 N N . ALA A 1 290 ? -13.142 14.337 29.340 1.00 94.94 290 ALA A N 1
ATOM 2321 C CA . ALA A 1 290 ? -13.686 12.984 29.376 1.00 94.94 290 ALA A CA 1
ATOM 2322 C C . ALA A 1 290 ? -14.593 12.771 30.599 1.00 94.94 290 ALA A C 1
ATOM 2324 O O . ALA A 1 290 ? -15.687 12.225 30.453 1.00 94.94 290 ALA A O 1
ATOM 2325 N N . LEU A 1 291 ? -14.165 13.223 31.783 1.00 96.50 291 LEU A N 1
ATOM 2326 C CA . LEU A 1 291 ? -14.928 13.091 33.024 1.00 96.50 291 LEU A CA 1
ATOM 2327 C C . LEU A 1 291 ? -16.249 13.856 32.963 1.00 96.50 291 LEU A C 1
ATOM 2329 O O . LEU A 1 291 ? -17.280 13.250 33.233 1.00 96.50 291 LEU A O 1
ATOM 2333 N N . GLU A 1 292 ? -16.256 15.108 32.502 1.00 96.31 292 GLU A N 1
ATOM 2334 C CA . GLU A 1 292 ? -17.485 15.901 32.340 1.00 96.31 292 GLU A CA 1
ATOM 2335 C C . GLU A 1 292 ? -18.530 15.169 31.481 1.00 96.31 292 GLU A C 1
ATOM 2337 O O . GLU A 1 292 ? -19.696 15.025 31.863 1.00 96.31 292 GLU A O 1
ATOM 2342 N N . ALA A 1 293 ? -18.111 14.635 30.328 1.00 96.25 293 ALA A N 1
ATOM 2343 C CA . ALA A 1 293 ? -19.001 13.908 29.425 1.00 96.25 293 ALA A CA 1
ATOM 2344 C C . ALA A 1 293 ? -19.534 12.600 30.044 1.00 96.25 293 ALA A C 1
ATOM 2346 O O . ALA A 1 293 ? -20.704 12.240 29.853 1.00 96.25 293 ALA A O 1
ATOM 2347 N N . LEU A 1 294 ? -18.684 11.874 30.773 1.00 97.12 294 LEU A N 1
ATOM 2348 C CA . LEU A 1 294 ? -19.038 10.610 31.418 1.00 97.12 294 LEU A CA 1
ATOM 2349 C C . LEU A 1 294 ? -19.931 10.813 32.649 1.00 97.12 294 LEU A C 1
ATOM 2351 O O . LEU A 1 294 ? -20.898 10.071 32.824 1.00 97.12 294 LEU A O 1
ATOM 2355 N N . GLU A 1 295 ? -19.661 11.823 33.471 1.00 96.69 295 GLU A N 1
ATOM 2356 C CA . GLU A 1 295 ? -20.459 12.183 34.644 1.00 96.69 295 GLU A CA 1
ATOM 2357 C C . GLU A 1 295 ? -21.843 12.679 34.234 1.00 96.69 295 GLU A C 1
ATOM 2359 O O . GLU A 1 295 ? -22.847 12.223 34.788 1.00 96.69 295 GLU A O 1
ATOM 2364 N N . HIS A 1 296 ? -21.924 13.512 33.191 1.00 96.44 296 HIS A N 1
ATOM 2365 C CA . HIS A 1 296 ? -23.202 13.921 32.616 1.00 96.44 296 HIS A CA 1
ATOM 2366 C C . HIS A 1 296 ? -24.012 12.708 32.125 1.00 96.44 296 HIS A C 1
ATOM 2368 O O . HIS A 1 296 ? -25.212 12.590 32.399 1.00 96.44 296 HIS A O 1
ATOM 2374 N N . ARG A 1 297 ? -23.362 11.747 31.448 1.00 95.94 297 ARG A N 1
ATOM 2375 C CA . ARG A 1 297 ? -24.011 10.486 31.057 1.00 95.94 297 ARG A CA 1
ATOM 2376 C C . ARG A 1 297 ? -24.488 9.696 32.275 1.00 95.94 297 ARG A C 1
ATOM 2378 O O . ARG A 1 297 ? -25.625 9.230 32.260 1.00 95.94 297 ARG A O 1
ATOM 2385 N N . LEU A 1 298 ? -23.653 9.533 33.299 1.00 96.31 298 LEU A N 1
ATOM 2386 C CA . LEU A 1 298 ? -23.994 8.763 34.494 1.00 96.31 298 LEU A CA 1
ATOM 2387 C C . LEU A 1 298 ? -25.165 9.397 35.255 1.00 96.31 298 LEU A C 1
ATOM 2389 O O . LEU A 1 298 ? -26.079 8.686 35.667 1.00 96.31 298 LEU A O 1
ATOM 2393 N N . ALA A 1 299 ? -25.178 10.724 35.393 1.00 95.81 299 ALA A N 1
ATOM 2394 C CA . ALA A 1 299 ? -26.277 11.461 36.008 1.00 95.81 299 ALA A CA 1
ATOM 2395 C C . ALA A 1 299 ? -27.590 11.270 35.236 1.00 95.81 299 ALA A C 1
ATOM 2397 O O . ALA A 1 299 ? -28.630 11.052 35.850 1.00 95.81 299 ALA A O 1
ATOM 2398 N N . ARG A 1 300 ? -27.544 11.294 33.897 1.00 95.75 300 ARG A N 1
ATOM 2399 C CA . ARG A 1 300 ? -28.706 11.011 33.041 1.00 95.75 300 ARG A CA 1
ATOM 2400 C C . ARG A 1 300 ? -29.200 9.570 33.189 1.00 95.75 300 ARG A C 1
ATOM 2402 O O . ARG A 1 300 ? -30.405 9.361 33.232 1.00 95.75 300 ARG A O 1
ATOM 2409 N N . LEU A 1 301 ? -28.294 8.595 33.278 1.00 94.25 301 LEU A N 1
ATOM 2410 C CA . LEU A 1 301 ? -28.641 7.182 33.472 1.00 94.25 301 LEU A CA 1
ATOM 2411 C C . LEU A 1 301 ? -29.248 6.903 34.854 1.00 94.25 301 LEU A C 1
ATOM 2413 O O . LEU A 1 301 ? -30.122 6.063 34.945 1.00 94.25 301 LEU A O 1
ATOM 2417 N N . ARG A 1 302 ? -28.826 7.612 35.911 1.00 92.62 302 ARG A N 1
ATOM 2418 C CA . ARG A 1 302 ? -29.392 7.478 37.272 1.00 92.62 302 ARG A CA 1
ATOM 2419 C C . ARG A 1 302 ? -30.832 7.985 37.408 1.00 92.62 302 ARG A C 1
ATOM 2421 O O . ARG A 1 302 ? -31.467 7.700 38.413 1.00 92.62 302 ARG A O 1
ATOM 2428 N N . ARG A 1 303 ? -31.300 8.798 36.458 1.00 93.25 303 ARG A N 1
ATOM 2429 C CA . ARG A 1 303 ? -32.672 9.336 36.429 1.00 93.25 303 ARG A CA 1
ATOM 2430 C C . ARG A 1 303 ? -33.635 8.467 35.615 1.00 93.25 303 ARG A C 1
ATOM 2432 O O . ARG A 1 303 ? -34.821 8.776 35.594 1.00 93.25 303 ARG A O 1
ATOM 2439 N N . LYS A 1 304 ? -33.113 7.480 34.885 1.00 87.38 304 LYS A N 1
ATOM 2440 C CA . LYS A 1 304 ? -33.895 6.477 34.160 1.00 87.38 304 LYS A CA 1
ATOM 2441 C C . LYS A 1 304 ? -34.118 5.278 35.063 1.00 87.38 304 LYS A C 1
ATOM 2443 O O . LYS A 1 304 ? -35.199 4.679 34.921 1.00 87.38 304 LYS A O 1
#